Protein AF-A0A4P7GTR8-F1 (afdb_monomer_lite)

Foldseek 3Di:
DDDDDDDDDDDDDDDDDDDDDDDDDDDDDDDDDDDDDDDDDDDDDDPDPDPDPDDDDDDDDDDDDDDDDDDDDDDDDDDDDDDDDDPPPPPPPPPDDDDPVNVVVVVVVVVVVCVPPVVVVVVVVVVVVVVVVVVVVVLQLVQQVVVCVVPVFGADDDPQHGDPGPDDDDDPFWDWGWDADVVRQKIKIWTDGDQWIWIWMQGSVRDIDIDISDDYD

Sequence (217 aa):
MVRCGRRGGWVLRIGLPIVGPCRGFGGRVPDRGAGRAGGRDLGGGGASMLRSWWRGAGGLRRLRRWGAPLTGGGRRRGAGRSAGGGVERSPLRRQGGFTLIELGVVLAVIAILVGVSVPMYAMIVNEARTAEARQTWNMVRTELWTYFVRYGDFPGVRNGWWTGIDPAPKSNYWTYTAVTAQGGNSATLVAAHEAEKLCWTLDDRGRVTEKKNQACP

Radius of gyration: 38.19 Å; chains: 1; bounding box: 138×58×62 Å

Structure (mmCIF, N/CA/C/O backbone):
data_AF-A0A4P7GTR8-F1
#
_entry.id   AF-A0A4P7GTR8-F1
#
loop_
_atom_site.group_PDB
_atom_site.id
_atom_site.type_symbol
_atom_site.label_atom_id
_atom_site.label_alt_id
_atom_site.label_comp_id
_atom_site.label_asym_id
_atom_site.label_entity_id
_atom_site.label_seq_id
_atom_site.pdbx_PDB_ins_code
_atom_site.Cartn_x
_atom_site.Cartn_y
_atom_site.Cartn_z
_atom_site.occupancy
_atom_site.B_iso_or_equiv
_atom_site.auth_seq_id
_atom_site.auth_comp_id
_atom_site.auth_asym_id
_atom_site.auth_atom_id
_atom_site.pdbx_PDB_model_num
ATOM 1 N N . MET A 1 1 ? 55.929 -0.711 -8.594 1.00 35.09 1 MET A N 1
ATOM 2 C CA . MET A 1 1 ? 56.511 -1.726 -7.682 1.00 35.09 1 MET A CA 1
ATOM 3 C C . MET A 1 1 ? 56.092 -1.350 -6.266 1.00 35.09 1 MET A C 1
ATOM 5 O O . MET A 1 1 ? 56.074 -0.164 -6.011 1.00 35.09 1 MET A O 1
ATOM 9 N N . VAL A 1 2 ? 55.728 -2.177 -5.291 1.00 30.89 2 VAL A N 1
ATOM 10 C CA . VAL A 1 2 ? 55.583 -3.623 -5.085 1.00 30.89 2 VAL A CA 1
ATOM 11 C C . VAL A 1 2 ? 54.886 -3.715 -3.705 1.00 30.89 2 VAL A C 1
ATOM 13 O O . VAL A 1 2 ? 55.334 -3.079 -2.765 1.00 30.89 2 VAL A O 1
ATOM 16 N N . ARG A 1 3 ? 53.802 -4.497 -3.632 1.00 35.47 3 ARG A N 1
ATOM 17 C CA . ARG A 1 3 ? 53.346 -5.383 -2.531 1.00 35.47 3 ARG A CA 1
ATOM 18 C C . ARG A 1 3 ? 53.091 -4.906 -1.072 1.00 35.47 3 ARG A C 1
ATOM 20 O O . ARG A 1 3 ? 53.960 -4.388 -0.394 1.00 35.47 3 ARG A O 1
ATOM 27 N N . CYS A 1 4 ? 51.958 -5.446 -0.585 1.00 39.44 4 CYS A N 1
ATOM 28 C CA . CYS A 1 4 ? 51.669 -6.143 0.692 1.00 39.44 4 CYS A CA 1
ATOM 29 C C . CYS A 1 4 ? 51.558 -5.398 2.040 1.00 39.44 4 CYS A C 1
ATOM 31 O O . CYS A 1 4 ? 52.503 -4.778 2.501 1.00 39.44 4 CYS A O 1
ATOM 33 N N . GLY A 1 5 ? 50.467 -5.688 2.775 1.00 41.88 5 GLY A N 1
ATOM 34 C CA . GLY A 1 5 ? 50.378 -5.470 4.225 1.00 41.88 5 GLY A CA 1
ATOM 35 C C . GLY A 1 5 ? 49.075 -5.965 4.873 1.00 41.88 5 GLY A C 1
ATOM 36 O O . GLY A 1 5 ? 48.038 -5.325 4.765 1.00 41.88 5 GLY A O 1
ATOM 37 N N . ARG A 1 6 ? 49.138 -7.110 5.569 1.00 58.06 6 ARG A N 1
ATOM 38 C CA . ARG A 1 6 ? 48.156 -7.588 6.566 1.00 58.06 6 ARG A CA 1
ATOM 39 C C . ARG A 1 6 ? 48.150 -6.634 7.778 1.00 58.06 6 ARG A C 1
ATOM 41 O O . ARG A 1 6 ? 49.232 -6.332 8.264 1.00 58.06 6 ARG A O 1
ATOM 48 N N . ARG A 1 7 ? 46.963 -6.385 8.354 1.00 45.44 7 ARG A N 1
ATOM 49 C CA . ARG A 1 7 ? 46.650 -5.802 9.691 1.00 45.44 7 ARG A CA 1
ATOM 50 C C . ARG A 1 7 ? 46.235 -4.318 9.712 1.00 45.44 7 ARG A C 1
ATOM 52 O O . ARG A 1 7 ? 47.051 -3.443 9.499 1.00 45.44 7 ARG A O 1
ATOM 59 N N . GLY A 1 8 ? 44.969 -4.110 10.096 1.00 43.19 8 GLY A N 1
ATOM 60 C CA . GLY A 1 8 ? 44.518 -3.179 11.143 1.00 43.19 8 GLY A CA 1
ATOM 61 C C . GLY A 1 8 ? 44.717 -1.669 10.963 1.00 43.19 8 GLY A C 1
ATOM 62 O O . GLY A 1 8 ? 45.833 -1.180 11.057 1.00 43.19 8 GLY A O 1
ATOM 63 N N . GLY A 1 9 ? 43.600 -0.932 10.902 1.00 33.50 9 GLY A N 1
ATOM 64 C CA . GLY A 1 9 ? 43.533 0.481 11.299 1.00 33.50 9 GLY A CA 1
ATOM 65 C C . GLY A 1 9 ? 42.782 1.382 10.316 1.00 33.50 9 GLY A C 1
ATOM 66 O O . GLY A 1 9 ? 43.119 1.430 9.139 1.00 33.50 9 GLY A O 1
ATOM 67 N N . TRP A 1 10 ? 41.778 2.110 10.813 1.00 39.38 10 TRP A N 1
ATOM 68 C CA . TRP A 1 10 ? 41.055 3.153 10.077 1.00 39.38 10 TRP A CA 1
ATOM 69 C C . TRP A 1 10 ? 41.700 4.523 10.314 1.00 39.38 10 TRP A C 1
ATOM 71 O O . TRP A 1 10 ? 41.919 4.890 11.466 1.00 39.38 10 TRP A O 1
ATOM 81 N N . VAL A 1 11 ? 41.921 5.305 9.250 1.00 35.16 11 VAL A N 1
ATOM 82 C CA . VAL A 1 11 ? 42.193 6.753 9.318 1.00 35.16 11 VAL A CA 1
ATOM 83 C C . VAL A 1 11 ? 41.437 7.475 8.196 1.00 35.16 11 VAL A C 1
ATOM 85 O O . VAL A 1 11 ? 41.307 6.980 7.080 1.00 35.16 11 VAL A O 1
ATOM 88 N N . LEU A 1 12 ? 40.900 8.638 8.560 1.00 35.84 12 LEU A N 1
ATOM 89 C CA . LEU A 1 12 ? 40.037 9.542 7.805 1.00 35.84 12 LEU A CA 1
ATOM 90 C C . LEU A 1 12 ? 40.832 10.440 6.826 1.00 35.84 12 LEU A C 1
ATOM 92 O O . LEU A 1 12 ? 41.971 10.797 7.117 1.00 35.84 12 LEU A O 1
ATOM 96 N N . ARG A 1 13 ? 40.116 10.959 5.809 1.00 36.28 13 ARG A N 1
ATOM 97 C CA . ARG A 1 13 ? 40.301 12.247 5.087 1.00 36.28 13 ARG A CA 1
ATOM 98 C C . ARG A 1 13 ? 40.902 12.164 3.657 1.00 36.28 13 ARG A C 1
ATOM 100 O O . ARG A 1 13 ? 42.040 11.770 3.465 1.00 36.28 13 ARG A O 1
ATOM 107 N N . ILE A 1 14 ? 40.129 12.737 2.715 1.00 41.81 14 ILE A N 1
ATOM 108 C CA . ILE A 1 14 ? 40.455 13.223 1.348 1.00 41.81 14 ILE A CA 1
ATOM 109 C C . ILE A 1 14 ? 40.373 12.210 0.171 1.00 41.81 14 ILE A C 1
ATOM 111 O O . ILE A 1 14 ? 41.277 11.424 -0.058 1.00 41.81 14 ILE A O 1
ATOM 115 N N . GLY A 1 15 ? 39.304 12.335 -0.635 1.00 36.91 15 GLY A N 1
ATOM 116 C CA . GLY A 1 15 ? 39.378 12.550 -2.097 1.00 36.91 15 GLY A CA 1
ATOM 117 C C . GLY A 1 15 ? 39.768 11.423 -3.076 1.00 36.91 15 GLY A C 1
ATOM 118 O O . GLY A 1 15 ? 40.915 11.353 -3.487 1.00 36.91 15 GLY A O 1
ATOM 119 N N . LEU A 1 16 ? 38.735 10.750 -3.615 1.00 40.97 16 LEU A N 1
ATOM 120 C CA . LEU A 1 16 ? 38.595 10.183 -4.981 1.00 40.97 16 LEU A CA 1
ATOM 121 C C . LEU A 1 16 ? 39.405 8.927 -5.437 1.00 40.97 16 LEU A C 1
ATOM 123 O O . LEU A 1 16 ? 40.406 8.562 -4.833 1.00 40.97 16 LEU A O 1
ATOM 127 N N . PRO A 1 17 ? 38.888 8.192 -6.460 1.00 48.88 17 PRO A N 1
ATOM 128 C CA . PRO A 1 17 ? 38.831 6.728 -6.497 1.00 48.88 17 PRO A CA 1
ATOM 129 C C . PRO A 1 17 ? 39.787 6.083 -7.510 1.00 48.88 17 PRO A C 1
ATOM 131 O O . PRO A 1 17 ? 40.175 6.695 -8.502 1.00 48.88 17 PRO A O 1
ATOM 134 N N . ILE A 1 18 ? 40.049 4.784 -7.334 1.00 37.88 18 ILE A N 1
ATOM 135 C CA . ILE A 1 18 ? 40.605 3.925 -8.385 1.00 37.88 18 ILE A CA 1
ATOM 136 C C . ILE A 1 18 ? 39.793 2.635 -8.540 1.00 37.88 18 ILE A C 1
ATOM 138 O O . ILE A 1 18 ? 39.764 1.755 -7.686 1.00 37.88 18 ILE A O 1
ATOM 142 N N . VAL A 1 19 ? 39.101 2.610 -9.676 1.00 38.94 19 VAL A N 1
ATOM 143 C CA . VAL A 1 19 ? 38.778 1.497 -10.579 1.00 38.94 19 VAL A CA 1
ATOM 144 C C . VAL A 1 19 ? 39.577 0.202 -10.353 1.00 38.94 19 VAL A C 1
ATOM 146 O O . VAL A 1 19 ? 40.805 0.228 -10.315 1.00 38.94 19 VAL A O 1
ATOM 149 N N . GLY A 1 20 ? 38.888 -0.948 -10.381 1.00 44.12 20 GLY A N 1
ATOM 150 C CA . GLY A 1 20 ? 39.512 -2.232 -10.732 1.00 44.12 20 GLY A CA 1
ATOM 151 C C . GLY A 1 20 ? 38.722 -3.488 -10.329 1.00 44.12 20 GLY A C 1
ATOM 152 O O . GLY A 1 20 ? 38.440 -3.637 -9.147 1.00 44.12 20 GLY A O 1
ATOM 153 N N . PRO A 1 21 ? 38.361 -4.399 -11.259 1.00 48.66 21 PRO A N 1
ATOM 154 C CA . PRO A 1 21 ? 37.320 -5.412 -11.069 1.00 48.66 21 PRO A CA 1
ATOM 155 C C . PRO A 1 21 ? 37.852 -6.769 -10.584 1.00 48.66 21 PRO A C 1
ATOM 157 O O . PRO A 1 21 ? 38.960 -7.171 -10.926 1.00 48.66 21 PRO A O 1
ATOM 160 N N . CYS A 1 22 ? 36.988 -7.550 -9.933 1.00 33.84 22 CYS A N 1
ATOM 161 C CA . CYS A 1 22 ? 37.152 -9.001 -9.831 1.00 33.84 22 CYS A CA 1
ATOM 162 C C . CYS A 1 22 ? 35.957 -9.686 -10.502 1.00 33.84 22 CYS A C 1
ATOM 164 O O . CYS A 1 22 ? 34.896 -9.861 -9.906 1.00 33.84 22 CYS A O 1
ATOM 166 N N . ARG A 1 23 ? 36.141 -10.055 -11.776 1.00 44.88 23 ARG A N 1
ATOM 167 C CA . ARG A 1 23 ? 35.309 -11.047 -12.467 1.00 44.88 23 ARG A CA 1
ATOM 168 C C . ARG A 1 23 ? 35.528 -12.415 -11.818 1.00 44.88 23 ARG A C 1
ATOM 170 O O . ARG A 1 23 ? 36.664 -12.855 -11.686 1.00 44.88 23 ARG A O 1
ATOM 177 N N . GLY A 1 24 ? 34.432 -13.103 -11.516 1.00 41.22 24 GLY A N 1
ATOM 178 C CA . GLY A 1 24 ? 34.401 -14.516 -11.145 1.00 41.22 24 GLY A CA 1
ATOM 179 C C . GLY A 1 24 ? 33.064 -15.114 -11.568 1.00 41.22 24 GLY A C 1
ATOM 180 O O . GLY A 1 24 ? 32.136 -15.188 -10.774 1.00 41.22 24 GLY A O 1
ATOM 181 N N . PHE A 1 25 ? 32.958 -15.447 -12.854 1.00 44.41 25 PHE A N 1
ATOM 182 C CA . PHE A 1 25 ? 31.801 -16.071 -13.499 1.00 44.41 25 PHE A CA 1
ATOM 183 C C . PHE A 1 25 ? 31.986 -17.595 -13.445 1.00 44.41 25 PHE A C 1
ATOM 185 O O . PHE A 1 25 ? 33.005 -18.091 -13.924 1.00 44.41 25 PHE A O 1
ATOM 192 N N . GLY A 1 26 ? 31.025 -18.345 -12.898 1.00 43.75 26 GLY A N 1
ATOM 193 C CA . GLY A 1 26 ? 31.032 -19.808 -12.998 1.00 43.75 26 GLY A CA 1
ATOM 194 C C . GLY A 1 26 ? 30.049 -20.507 -12.061 1.00 43.75 26 GLY A C 1
ATOM 195 O O . GLY A 1 26 ? 30.334 -20.655 -10.878 1.00 43.75 26 GLY A O 1
ATOM 196 N N . GLY A 1 27 ? 28.914 -20.983 -12.592 1.00 36.81 27 GLY A N 1
ATOM 197 C CA . GLY A 1 27 ? 27.953 -21.772 -11.809 1.00 36.81 27 GLY A CA 1
ATOM 198 C C . GLY A 1 27 ? 26.690 -22.245 -12.546 1.00 36.81 27 GLY A C 1
ATOM 199 O O . GLY A 1 27 ? 25.623 -21.695 -12.329 1.00 36.81 27 GLY A O 1
ATOM 200 N N . ARG A 1 28 ? 26.854 -23.257 -13.411 1.00 42.09 28 ARG A N 1
ATOM 201 C CA . ARG A 1 28 ? 25.979 -24.420 -13.724 1.00 42.09 28 ARG A CA 1
ATOM 202 C C . ARG A 1 28 ? 24.438 -24.301 -13.553 1.00 42.09 28 ARG A C 1
ATOM 204 O O . ARG A 1 28 ? 23.927 -24.258 -12.439 1.00 42.09 28 ARG A O 1
ATOM 211 N N . VAL A 1 29 ? 23.709 -24.416 -14.669 1.00 57.34 29 VAL A N 1
ATOM 212 C CA . VAL A 1 29 ? 22.240 -24.595 -14.761 1.00 57.34 29 VAL A CA 1
ATOM 213 C C . VAL A 1 29 ? 21.895 -26.097 -14.793 1.00 57.34 29 VAL A C 1
ATOM 215 O O . VAL A 1 29 ? 22.603 -26.833 -15.479 1.00 57.34 29 VAL A O 1
ATOM 218 N N . PRO A 1 30 ? 20.838 -26.578 -14.107 1.00 59.25 30 PRO A N 1
ATOM 219 C CA . PRO A 1 30 ? 20.237 -27.882 -14.385 1.00 59.25 30 PRO A CA 1
ATOM 220 C C . PRO A 1 30 ? 18.963 -27.773 -15.244 1.00 59.25 30 PRO A C 1
ATOM 222 O O . PRO A 1 30 ? 18.073 -26.965 -14.967 1.00 59.25 30 PRO A O 1
ATOM 225 N N . ASP A 1 31 ? 18.883 -28.637 -16.258 1.00 48.78 31 ASP A N 1
ATOM 226 C CA . ASP A 1 31 ? 17.750 -28.816 -17.168 1.00 48.78 31 ASP A CA 1
ATOM 227 C C . ASP A 1 31 ? 16.502 -29.348 -16.444 1.00 48.78 31 ASP A C 1
ATOM 229 O O . ASP A 1 31 ? 16.557 -30.328 -15.695 1.00 48.78 31 ASP A O 1
ATOM 233 N N . ARG A 1 32 ? 15.347 -28.715 -16.688 1.00 51.19 32 ARG A N 1
ATOM 234 C CA . ARG A 1 32 ? 14.031 -29.225 -16.282 1.00 51.19 32 ARG A CA 1
ATOM 235 C C . ARG A 1 32 ? 13.357 -29.931 -17.449 1.00 51.19 32 ARG A C 1
ATOM 237 O O . ARG A 1 32 ? 13.236 -29.382 -18.540 1.00 51.19 32 ARG A O 1
ATOM 244 N N . GLY A 1 33 ? 12.893 -31.142 -17.154 1.00 44.88 33 GLY A N 1
ATOM 245 C CA . GLY A 1 33 ? 12.197 -32.036 -18.063 1.00 44.88 33 GLY A CA 1
ATOM 246 C C . GLY A 1 33 ? 10.918 -31.459 -18.668 1.00 44.88 33 GLY A C 1
ATOM 247 O O . GLY A 1 33 ? 10.160 -30.718 -18.041 1.00 44.88 33 GLY A O 1
ATOM 248 N N . ALA A 1 34 ? 10.703 -31.870 -19.914 1.00 48.00 34 ALA A N 1
ATOM 249 C CA . ALA A 1 34 ? 9.533 -31.612 -20.727 1.00 48.00 34 ALA A CA 1
ATOM 250 C C . ALA A 1 34 ? 8.281 -32.295 -20.147 1.00 48.00 34 ALA A C 1
ATOM 252 O O . ALA A 1 34 ? 8.215 -33.519 -20.031 1.00 48.00 34 ALA A O 1
ATOM 253 N N . GLY A 1 35 ? 7.272 -31.487 -19.818 1.00 43.72 35 GLY A N 1
ATOM 254 C CA . GLY A 1 35 ? 5.928 -31.920 -19.448 1.00 43.72 35 GLY A CA 1
ATOM 255 C C . GLY A 1 35 ? 4.924 -31.546 -20.538 1.00 43.72 35 GLY A C 1
ATOM 256 O O . GLY A 1 35 ? 4.730 -30.373 -20.832 1.00 43.72 35 GLY A O 1
ATOM 257 N N . ARG A 1 36 ? 4.332 -32.586 -21.129 1.00 42.78 36 ARG A N 1
ATOM 258 C CA . ARG A 1 36 ? 3.271 -32.658 -22.149 1.00 42.78 36 ARG A CA 1
ATOM 259 C C . ARG A 1 36 ? 2.276 -31.489 -22.217 1.00 42.78 36 ARG A C 1
ATOM 261 O O . ARG A 1 36 ? 1.584 -31.190 -21.249 1.00 42.78 36 ARG A O 1
ATOM 268 N N . ALA A 1 37 ? 2.082 -30.994 -23.440 1.00 42.31 37 ALA A N 1
ATOM 269 C CA . ALA A 1 37 ? 0.885 -30.282 -23.868 1.00 42.31 37 ALA A CA 1
ATOM 270 C C . ALA A 1 37 ? -0.156 -31.265 -24.442 1.00 42.31 37 ALA A C 1
ATOM 272 O O . ALA A 1 37 ? 0.157 -32.113 -25.275 1.00 42.31 37 ALA A O 1
ATOM 273 N N . GLY A 1 38 ? -1.398 -31.109 -23.998 1.00 44.69 38 GLY A N 1
ATOM 274 C CA . GLY A 1 38 ? -2.632 -31.641 -24.580 1.00 44.69 38 GLY A CA 1
ATOM 275 C C . GLY A 1 38 ? -3.771 -30.979 -23.797 1.00 44.69 38 GLY A C 1
ATOM 276 O O . GLY A 1 38 ? -3.792 -31.098 -22.581 1.00 44.69 38 GLY A O 1
ATOM 277 N N . GLY A 1 39 ? -4.671 -30.164 -24.341 1.00 43.88 39 GLY A N 1
ATOM 278 C CA . GLY A 1 39 ? -5.165 -30.052 -25.709 1.00 43.88 39 GLY A CA 1
ATOM 279 C C . GLY A 1 39 ? -6.566 -30.650 -25.762 1.00 43.88 39 GLY A C 1
ATOM 280 O O . GLY 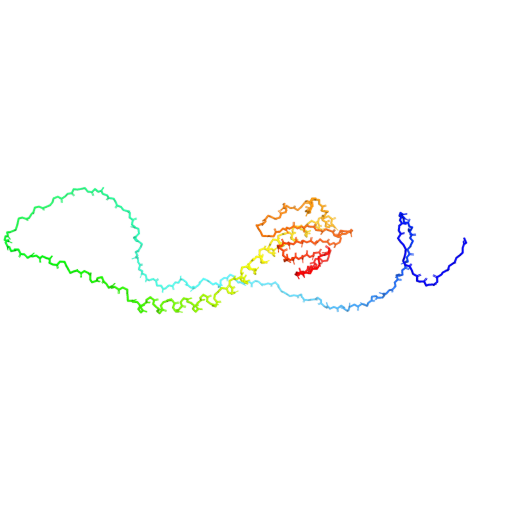A 1 39 ? -6.680 -31.751 -26.279 1.00 43.88 39 GLY A O 1
ATOM 281 N N . ARG A 1 40 ? -7.554 -29.963 -25.157 1.00 45.91 40 ARG A N 1
ATOM 282 C CA . ARG A 1 40 ? -9.017 -30.216 -25.079 1.00 45.91 40 ARG A CA 1
ATOM 283 C C . ARG A 1 40 ? -9.645 -28.989 -24.382 1.00 45.91 40 ARG A C 1
ATOM 285 O O . ARG A 1 40 ? -9.031 -28.503 -23.442 1.00 45.91 40 ARG A O 1
ATOM 292 N N . ASP A 1 41 ? -10.775 -28.378 -24.717 1.00 43.75 41 ASP A N 1
ATOM 293 C CA . ASP A 1 41 ? -11.837 -28.624 -25.685 1.00 43.75 41 ASP A CA 1
ATOM 294 C C . ASP A 1 41 ? -12.545 -27.282 -25.961 1.00 43.75 41 ASP A C 1
ATOM 296 O O . ASP A 1 41 ? -12.640 -26.412 -25.093 1.00 43.75 41 ASP A O 1
ATOM 300 N N . LEU A 1 42 ? -13.054 -27.139 -27.183 1.00 51.47 42 LEU A N 1
ATOM 301 C CA . LEU A 1 42 ? -14.059 -26.154 -27.569 1.00 51.47 42 LEU A CA 1
ATOM 302 C C . LEU A 1 42 ? -15.449 -26.726 -27.254 1.00 51.47 42 LEU A C 1
ATOM 304 O O . LEU A 1 42 ? -15.764 -27.841 -27.658 1.00 51.47 42 LEU A O 1
ATOM 308 N N . GLY A 1 43 ? -16.291 -25.936 -26.592 1.00 37.69 43 GLY A N 1
ATOM 309 C CA . GLY A 1 43 ? -17.717 -26.200 -26.367 1.00 37.69 43 GLY A CA 1
ATOM 310 C C . GLY A 1 43 ? -18.198 -25.303 -25.225 1.00 37.69 43 GLY A C 1
ATOM 311 O O . GLY A 1 43 ? -17.628 -25.333 -24.146 1.00 37.69 43 GLY A O 1
ATOM 312 N N . GLY A 1 44 ? -19.134 -24.372 -25.390 1.00 38.94 44 GLY A N 1
ATOM 313 C CA . GLY A 1 44 ? -20.403 -24.520 -26.087 1.00 38.94 44 GLY A CA 1
ATOM 314 C C . GLY A 1 44 ? -21.480 -24.818 -25.040 1.00 38.94 44 GLY A C 1
ATOM 315 O O . GLY A 1 44 ? -21.539 -25.929 -24.530 1.00 38.94 44 GLY A O 1
ATOM 316 N N . GLY A 1 45 ? -22.326 -23.830 -24.733 1.00 39.31 45 GLY A N 1
ATOM 317 C CA . GLY A 1 45 ? -23.519 -23.997 -23.891 1.00 39.31 45 GLY A CA 1
ATOM 318 C C . GLY A 1 45 ? -23.416 -23.332 -22.517 1.00 39.31 45 GLY A C 1
ATOM 319 O O . GLY A 1 45 ? -22.502 -23.604 -21.750 1.00 39.31 45 GLY A O 1
ATOM 320 N N . GLY A 1 46 ? -24.369 -22.449 -22.201 1.00 39.56 46 GLY A N 1
ATOM 321 C CA . GLY A 1 46 ? -24.438 -21.814 -20.881 1.00 39.56 46 GLY A CA 1
ATOM 322 C C . GLY A 1 46 ? -25.124 -20.451 -20.813 1.00 39.56 46 GLY A C 1
ATOM 323 O O . GLY A 1 46 ? -25.095 -19.809 -19.768 1.00 39.56 46 GLY A O 1
ATOM 324 N N . ALA A 1 47 ? -25.779 -19.992 -21.883 1.00 48.84 47 ALA A N 1
ATOM 325 C CA . ALA A 1 47 ? -26.942 -19.136 -21.684 1.00 48.84 47 ALA A CA 1
ATOM 326 C C . ALA A 1 47 ? -27.983 -19.935 -20.875 1.00 48.84 47 ALA A C 1
ATOM 328 O O . ALA A 1 47 ? -28.163 -21.117 -21.134 1.00 48.84 47 ALA A O 1
ATOM 329 N N . SER A 1 48 ? -28.666 -19.267 -19.941 1.00 56.88 48 SER A N 1
ATOM 330 C CA . SER A 1 48 ? -29.799 -19.758 -19.133 1.00 56.88 48 SER A CA 1
ATOM 331 C C . SER A 1 48 ? -29.497 -20.521 -17.831 1.00 56.88 48 SER A C 1
ATOM 333 O O . SER A 1 48 ? -29.807 -21.695 -17.697 1.00 56.88 48 SER A O 1
ATOM 335 N N . MET A 1 49 ? -29.025 -19.808 -16.809 1.00 48.69 49 MET A N 1
ATOM 336 C CA . MET A 1 49 ? -29.377 -20.035 -15.393 1.00 48.69 49 MET A CA 1
ATOM 337 C C . MET A 1 49 ? -28.788 -18.851 -14.621 1.00 48.69 49 MET A C 1
ATOM 339 O O . MET A 1 49 ? -27.580 -18.739 -14.497 1.00 48.69 49 MET A O 1
ATOM 343 N N . LEU A 1 50 ? -29.539 -17.782 -14.348 1.00 49.09 50 LEU A N 1
ATOM 344 C CA . LEU A 1 50 ? -30.057 -17.490 -13.002 1.00 49.09 50 LEU A CA 1
ATOM 345 C C . LEU A 1 50 ? -31.160 -16.403 -13.075 1.00 49.09 50 LEU A C 1
ATOM 347 O O . LEU A 1 50 ? -31.189 -15.439 -12.315 1.00 49.09 50 LEU A O 1
ATOM 351 N N . ARG A 1 51 ? -32.097 -16.545 -14.022 1.00 46.66 51 ARG A N 1
ATOM 352 C CA . ARG A 1 51 ? -33.370 -15.798 -14.048 1.00 46.66 51 ARG A CA 1
ATOM 353 C C . ARG A 1 51 ? -34.492 -16.672 -13.483 1.00 46.66 51 ARG A C 1
ATOM 355 O O . ARG A 1 51 ? -35.283 -17.210 -14.248 1.00 46.66 51 ARG A O 1
ATOM 362 N N . SER A 1 52 ? -34.573 -16.832 -12.163 1.00 55.00 52 SER A N 1
ATOM 363 C CA . SER A 1 52 ? -35.746 -17.488 -11.549 1.00 55.00 52 SER A CA 1
ATOM 364 C C . SER A 1 52 ? -36.053 -17.107 -10.097 1.00 55.00 52 SER A C 1
ATOM 366 O O . SER A 1 52 ? -36.914 -17.730 -9.492 1.00 55.00 52 SER A O 1
ATOM 368 N N . TRP A 1 53 ? -35.463 -16.040 -9.549 1.00 41.97 53 TRP A N 1
ATOM 369 C CA . TRP A 1 53 ? -35.815 -15.561 -8.199 1.00 41.97 53 TRP A CA 1
ATOM 370 C C . TRP A 1 53 ? -36.841 -14.419 -8.156 1.00 41.97 53 TRP A C 1
ATOM 372 O O . TRP A 1 53 ? -37.065 -13.834 -7.105 1.00 41.97 53 TRP A O 1
ATOM 382 N N . TRP A 1 54 ? -37.501 -14.106 -9.276 1.00 46.28 54 TRP A N 1
ATOM 383 C CA . TRP A 1 54 ? -38.536 -13.064 -9.324 1.00 46.28 54 TRP A CA 1
ATOM 384 C C . TRP A 1 54 ? -39.703 -13.453 -10.233 1.00 46.28 54 TRP A C 1
ATOM 386 O O . TRP A 1 54 ? -39.917 -12.877 -11.296 1.00 46.28 54 TRP A O 1
ATOM 396 N N . ARG A 1 55 ? -40.482 -14.445 -9.805 1.00 47.16 55 ARG A N 1
ATOM 397 C CA . ARG A 1 55 ? -41.883 -14.620 -10.211 1.00 47.16 55 ARG A CA 1
ATOM 398 C C . ARG A 1 55 ? -42.624 -15.301 -9.066 1.00 47.16 55 ARG A C 1
ATOM 400 O O . ARG A 1 55 ? -42.431 -16.489 -8.855 1.00 47.16 55 ARG A O 1
ATOM 407 N N . GLY A 1 56 ? -43.482 -14.553 -8.369 1.00 39.81 56 GLY A N 1
ATOM 408 C CA . GLY A 1 56 ? -44.525 -15.173 -7.546 1.00 39.81 56 GLY A CA 1
ATOM 409 C C . GLY A 1 56 ? -44.858 -14.521 -6.206 1.00 39.81 56 GLY A C 1
ATOM 410 O O . GLY A 1 56 ? -44.841 -15.214 -5.204 1.00 39.81 56 GLY A O 1
ATOM 411 N N . ALA A 1 57 ? -45.192 -13.229 -6.187 1.00 48.94 57 ALA A N 1
ATOM 412 C CA . ALA A 1 57 ? -46.198 -12.626 -5.294 1.00 48.94 57 ALA A CA 1
ATOM 413 C C . ALA A 1 57 ? -46.327 -11.156 -5.738 1.00 48.94 57 ALA A C 1
ATOM 415 O O . ALA A 1 57 ? -45.373 -10.394 -5.686 1.00 48.94 57 ALA A O 1
ATOM 416 N N . GLY A 1 58 ? -47.411 -10.700 -6.355 1.00 41.44 58 GLY A N 1
ATOM 417 C CA . GLY A 1 58 ? -48.756 -10.850 -5.828 1.00 41.44 58 GLY A CA 1
ATOM 418 C C . GLY A 1 58 ? -49.010 -9.752 -4.797 1.00 41.44 58 GLY A C 1
ATOM 419 O O . GLY A 1 58 ? -49.034 -10.032 -3.614 1.00 41.44 58 GLY A O 1
ATOM 420 N N . GLY A 1 59 ? -49.166 -8.514 -5.280 1.00 47.47 59 GLY A N 1
ATOM 421 C CA . GLY A 1 59 ? -49.948 -7.458 -4.637 1.00 47.47 59 GLY A CA 1
ATOM 422 C C . GLY A 1 59 ? -49.493 -6.944 -3.269 1.00 47.47 59 GLY A C 1
ATOM 423 O O . GLY A 1 59 ? -49.799 -7.535 -2.249 1.00 47.47 59 GLY A O 1
ATOM 424 N N . LEU A 1 60 ? -48.981 -5.711 -3.241 1.00 49.50 60 LEU A N 1
ATOM 425 C CA . LEU A 1 60 ? -49.662 -4.615 -2.541 1.00 49.50 60 LEU A CA 1
ATOM 426 C C . LEU A 1 60 ? -49.050 -3.273 -2.945 1.00 49.50 60 LEU A C 1
ATOM 428 O O . LEU A 1 60 ? -47.945 -2.879 -2.591 1.00 49.50 60 LEU A O 1
ATOM 432 N N . ARG A 1 61 ? -49.847 -2.572 -3.744 1.00 52.94 61 ARG A N 1
ATOM 433 C CA . ARG A 1 61 ? -49.719 -1.164 -4.093 1.00 52.94 61 ARG A CA 1
ATOM 434 C C . ARG A 1 61 ? -49.812 -0.326 -2.813 1.00 52.94 61 ARG A C 1
ATOM 436 O O . ARG A 1 61 ? -50.852 -0.390 -2.165 1.00 52.94 61 ARG A O 1
ATOM 443 N N . ARG A 1 62 ? -48.836 0.546 -2.538 1.00 50.84 62 ARG A N 1
ATOM 444 C CA . ARG A 1 62 ? -49.065 1.996 -2.337 1.00 50.84 62 ARG A CA 1
ATOM 445 C C . ARG A 1 62 ? -47.766 2.737 -2.012 1.00 50.84 62 ARG A C 1
ATOM 447 O O . ARG A 1 62 ? -47.348 2.828 -0.867 1.00 50.84 62 ARG A O 1
ATOM 454 N N . LEU A 1 63 ? -47.208 3.375 -3.033 1.00 52.78 63 LEU A N 1
ATOM 455 C CA . LEU A 1 63 ? -46.423 4.591 -2.861 1.00 52.78 63 LEU A CA 1
ATOM 456 C C . LEU A 1 63 ? -47.414 5.760 -2.734 1.00 52.78 63 LEU A C 1
ATOM 458 O O . LEU A 1 63 ? -48.187 6.029 -3.652 1.00 52.78 63 LEU A O 1
ATOM 462 N N . ARG A 1 64 ? -47.415 6.443 -1.591 1.00 49.41 64 ARG A N 1
ATOM 463 C CA . ARG A 1 64 ? -47.905 7.824 -1.433 1.00 49.41 64 ARG A CA 1
ATOM 464 C C . ARG A 1 64 ? -46.707 8.577 -0.847 1.00 49.41 64 ARG A C 1
ATOM 466 O O . ARG A 1 64 ? -46.407 8.395 0.322 1.00 49.41 64 ARG A O 1
ATOM 473 N N . ARG A 1 65 ? -45.834 9.210 -1.637 1.00 45.28 65 ARG A N 1
ATOM 474 C CA . ARG A 1 65 ? -46.010 10.491 -2.353 1.00 45.28 65 ARG A CA 1
ATOM 475 C C . ARG A 1 65 ? -46.855 11.480 -1.549 1.00 45.28 65 ARG A C 1
ATOM 477 O O . ARG A 1 65 ? -48.056 11.608 -1.765 1.00 45.28 65 ARG A O 1
ATOM 484 N N . TRP A 1 66 ? -46.195 12.139 -0.603 1.00 45.69 66 TRP A N 1
ATOM 485 C CA . TRP A 1 66 ? -46.657 13.378 0.009 1.00 45.69 66 TRP A CA 1
ATOM 486 C C . TRP A 1 66 ? -46.407 14.523 -0.974 1.00 45.69 66 TRP A C 1
ATOM 488 O O . TRP A 1 66 ? -45.283 14.704 -1.434 1.00 45.69 66 TRP A O 1
ATOM 498 N N . GLY A 1 67 ? -47.464 15.252 -1.327 1.00 50.72 67 GLY A N 1
ATOM 499 C CA . GLY A 1 67 ? -47.379 16.446 -2.165 1.00 50.72 67 GLY A CA 1
ATOM 500 C C . GLY A 1 67 ? -48.531 16.551 -3.158 1.00 50.72 67 GLY A C 1
ATOM 501 O O . GLY A 1 67 ? -48.432 16.036 -4.272 1.00 50.72 67 GLY A O 1
ATOM 502 N N . ALA A 1 68 ? -49.608 17.225 -2.752 1.00 57.62 68 ALA A N 1
ATOM 503 C CA . ALA A 1 68 ? -50.559 17.888 -3.644 1.00 57.62 68 ALA A CA 1
ATOM 504 C C . ALA A 1 68 ? -51.415 18.914 -2.864 1.00 57.62 68 ALA A C 1
ATOM 506 O O . ALA A 1 68 ? -51.547 18.774 -1.647 1.00 57.62 68 ALA A O 1
ATOM 507 N N . PRO A 1 69 ? -51.946 19.947 -3.546 1.00 57.59 69 PRO A N 1
ATOM 508 C CA . PRO A 1 69 ? -52.051 21.305 -3.025 1.00 57.59 69 PRO A CA 1
ATOM 509 C C . PRO A 1 69 ? -53.487 21.770 -2.728 1.00 57.59 69 PRO A C 1
ATOM 511 O O . PRO A 1 69 ? -54.469 21.060 -2.925 1.00 57.59 69 PRO A O 1
ATOM 514 N N . LEU A 1 70 ? -53.551 23.010 -2.249 1.00 68.12 70 LEU A N 1
ATOM 515 C CA . LEU A 1 70 ? -54.713 23.798 -1.854 1.00 68.12 70 LEU A CA 1
ATOM 516 C C . LEU A 1 7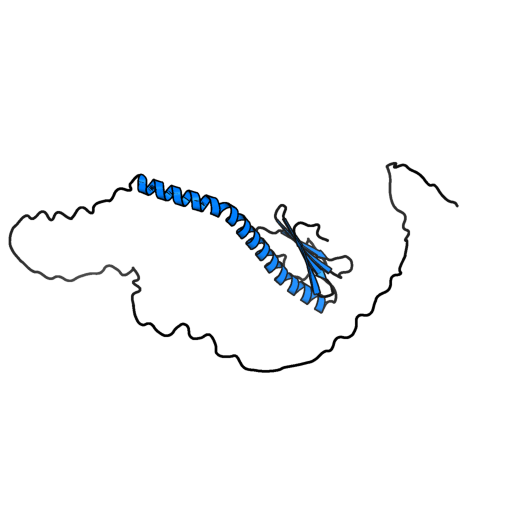0 ? -55.500 24.281 -3.086 1.00 68.12 70 LEU A C 1
ATOM 518 O O . LEU A 1 70 ? -54.935 24.981 -3.913 1.00 68.12 70 LEU A O 1
ATOM 522 N N . THR A 1 71 ? -56.780 23.927 -3.187 1.00 54.94 71 THR A N 1
ATOM 523 C CA . THR A 1 71 ? -57.913 24.607 -3.871 1.00 54.94 71 THR A CA 1
ATOM 524 C C . THR A 1 71 ? -59.132 23.712 -3.575 1.00 54.94 71 THR A C 1
ATOM 526 O O . THR A 1 71 ? -58.994 22.499 -3.533 1.00 54.94 71 THR A O 1
ATOM 529 N N . GLY A 1 72 ? -60.352 24.129 -3.262 1.00 49.44 72 GLY A N 1
ATOM 530 C CA . GLY A 1 72 ? -61.073 25.379 -3.399 1.00 49.44 72 GLY A CA 1
ATOM 531 C C . GLY A 1 72 ? -62.523 24.982 -3.717 1.00 49.44 72 GLY A C 1
ATOM 532 O O . GLY A 1 72 ? -62.774 24.421 -4.775 1.00 49.44 72 GLY A O 1
ATOM 533 N N . GLY A 1 73 ? -63.466 25.265 -2.810 1.00 48.88 73 GLY A N 1
ATOM 534 C CA . GLY A 1 73 ? -64.906 25.315 -3.109 1.00 48.88 73 GLY A CA 1
ATOM 535 C C . GLY A 1 73 ? -65.751 24.064 -2.817 1.00 48.88 73 GLY A C 1
ATOM 536 O O . GLY A 1 73 ? -65.433 22.959 -3.237 1.00 48.88 73 GLY A O 1
ATOM 537 N N . GLY A 1 74 ? -66.909 24.275 -2.171 1.00 45.69 74 GLY A N 1
ATOM 538 C CA . GLY A 1 74 ?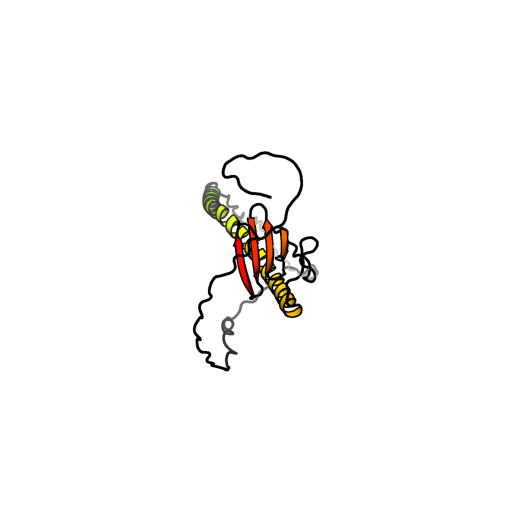 -68.045 23.348 -2.280 1.00 45.69 74 GLY A CA 1
ATOM 539 C C . GLY A 1 74 ? -68.907 23.162 -1.032 1.00 45.69 74 GLY A C 1
ATOM 540 O O . GLY A 1 74 ? -68.793 22.163 -0.339 1.00 45.69 74 GLY A O 1
ATOM 541 N N . ARG A 1 75 ? -69.815 24.115 -0.794 1.00 55.72 75 ARG A N 1
ATOM 542 C CA . ARG A 1 75 ? -70.929 24.103 0.180 1.00 55.72 75 ARG A CA 1
ATOM 543 C C . ARG A 1 75 ? -71.666 22.759 0.251 1.00 55.72 75 ARG A C 1
ATOM 545 O O . ARG A 1 75 ? -72.015 22.257 -0.811 1.00 55.72 75 ARG A O 1
ATOM 552 N N . ARG A 1 76 ? -72.144 22.365 1.445 1.00 48.34 76 ARG A N 1
ATOM 553 C CA . ARG A 1 76 ? -73.547 21.940 1.669 1.00 48.34 76 ARG A CA 1
ATOM 554 C C . ARG A 1 76 ? -74.030 22.310 3.074 1.00 48.34 76 ARG A C 1
ATOM 556 O O . ARG A 1 76 ? -73.346 22.096 4.066 1.00 48.34 76 ARG A O 1
ATOM 563 N N . ARG A 1 77 ? -75.221 22.911 3.090 1.00 53.81 77 ARG A N 1
ATOM 564 C CA . ARG A 1 77 ? -76.038 23.265 4.251 1.00 53.81 77 ARG A CA 1
ATOM 565 C C . ARG A 1 77 ? -76.647 21.999 4.857 1.00 53.81 77 ARG A C 1
ATOM 567 O O . ARG A 1 77 ? -77.073 21.124 4.111 1.00 53.81 77 ARG A O 1
ATOM 574 N N . GLY A 1 78 ? -76.787 21.981 6.176 1.00 45.16 78 GLY A N 1
ATOM 575 C CA . GLY A 1 78 ? -77.610 21.018 6.899 1.00 45.16 78 GLY A CA 1
ATOM 576 C C . GLY A 1 78 ? -77.854 21.523 8.311 1.00 45.16 78 GLY A C 1
ATOM 577 O O . GLY A 1 78 ? -76.996 21.386 9.173 1.00 45.16 78 GLY A O 1
ATOM 578 N N . ALA A 1 79 ? -78.998 22.175 8.507 1.00 59.03 79 ALA A N 1
ATOM 579 C CA . ALA A 1 79 ? -79.499 22.573 9.811 1.00 59.03 79 ALA A CA 1
ATOM 580 C C . ALA A 1 79 ? -79.894 21.329 10.624 1.00 59.03 79 ALA A C 1
ATOM 582 O O . ALA A 1 79 ? -80.575 20.448 10.105 1.00 59.03 79 ALA A O 1
ATOM 583 N N . GLY A 1 80 ? -79.509 21.292 11.898 1.00 46.25 80 GLY A N 1
ATOM 584 C CA . GLY A 1 80 ? -79.898 20.268 12.864 1.00 46.25 80 GLY A CA 1
ATOM 585 C C . GLY A 1 80 ? -79.688 20.806 14.276 1.00 46.25 80 GLY A C 1
ATOM 586 O O . GLY A 1 80 ? -78.646 21.372 14.577 1.00 46.25 80 GLY A O 1
ATOM 587 N N . ARG A 1 81 ? -80.747 20.734 15.074 1.00 53.22 81 ARG A N 1
ATOM 588 C CA . ARG A 1 81 ? -80.984 21.426 16.345 1.00 53.22 81 ARG A CA 1
ATOM 589 C C . ARG A 1 81 ? -80.380 20.680 17.544 1.00 53.22 81 ARG A C 1
ATOM 591 O O . ARG A 1 81 ? -80.012 19.520 17.421 1.00 53.22 81 ARG A O 1
ATOM 598 N N . SER A 1 82 ? -80.475 21.347 18.698 1.00 48.84 82 SER A N 1
ATOM 599 C CA . SER A 1 82 ? -80.334 20.840 20.075 1.00 48.84 82 SER A CA 1
ATOM 600 C C . SER A 1 82 ? -78.899 20.594 20.536 1.00 48.84 82 SER A C 1
ATOM 602 O O . SER A 1 82 ? -78.211 19.709 20.055 1.00 48.84 82 SER A O 1
ATOM 604 N N . ALA A 1 83 ? -78.358 21.481 21.370 1.00 54.31 83 ALA A N 1
ATOM 605 C CA . ALA A 1 83 ? -78.574 21.507 22.823 1.00 54.31 83 ALA A CA 1
ATOM 606 C C . ALA A 1 83 ? -77.890 20.318 23.511 1.00 54.31 83 ALA A C 1
ATOM 608 O O . ALA A 1 83 ? -78.296 19.173 23.347 1.00 54.31 83 ALA A O 1
ATOM 609 N N . GLY A 1 84 ? -76.866 20.630 24.306 1.00 43.47 84 GLY A N 1
ATOM 610 C CA . GLY A 1 84 ? -76.163 19.668 25.147 1.00 43.47 84 GLY A CA 1
ATOM 611 C C . GLY A 1 84 ? -74.665 19.917 25.137 1.00 43.47 84 GLY A C 1
ATOM 612 O O . GLY A 1 84 ? -73.951 19.396 24.288 1.00 43.47 84 GLY A O 1
ATOM 613 N N . GLY A 1 85 ? -74.193 20.731 26.082 1.00 52.59 85 GLY A N 1
ATOM 614 C CA . GLY A 1 85 ? -72.773 20.872 26.377 1.00 52.59 85 GLY A CA 1
ATOM 615 C C . GLY A 1 85 ? -72.192 19.535 26.829 1.00 52.59 85 GLY A C 1
ATOM 616 O O . GLY A 1 85 ? -72.274 19.177 27.997 1.00 52.59 85 GLY A O 1
ATOM 617 N N . GLY A 1 86 ? -71.602 18.800 25.895 1.00 47.66 86 GLY A N 1
ATOM 618 C CA . GLY A 1 86 ? -70.654 17.738 26.179 1.00 47.66 86 GLY A CA 1
ATOM 619 C C . GLY A 1 86 ? -69.268 18.293 25.917 1.00 47.66 86 GLY A C 1
ATOM 620 O O . GLY A 1 86 ? -68.885 18.474 24.767 1.00 47.66 86 GLY A O 1
ATOM 621 N N . VAL A 1 87 ? -68.522 18.598 26.977 1.00 62.66 87 VAL A N 1
ATOM 622 C CA . VAL A 1 87 ? -67.076 18.806 26.884 1.00 62.66 87 VAL A CA 1
ATOM 623 C C . VAL A 1 87 ? -66.495 17.503 26.335 1.00 62.66 87 VAL A C 1
ATOM 625 O O . VAL A 1 87 ? -66.337 16.541 27.088 1.00 62.66 87 VAL A O 1
ATOM 628 N N . GLU A 1 88 ? -66.232 17.439 25.026 1.00 63.94 88 GLU A N 1
ATOM 629 C CA . G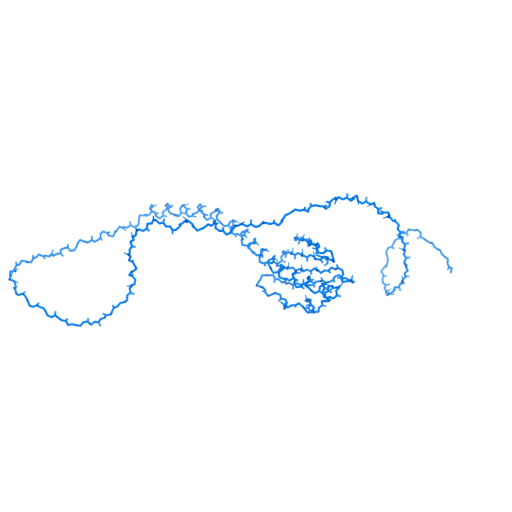LU A 1 88 ? -65.442 16.364 24.427 1.00 63.94 88 GLU A CA 1
ATOM 630 C C . GLU A 1 88 ? -64.049 16.430 25.049 1.00 63.94 88 GLU A C 1
ATOM 632 O O . GLU A 1 88 ? -63.160 17.177 24.635 1.00 63.94 88 GLU A O 1
ATOM 637 N N . ARG A 1 89 ? -63.870 15.654 26.118 1.00 63.75 89 ARG A N 1
ATOM 638 C CA . ARG A 1 89 ? -62.565 15.375 26.694 1.00 63.75 89 ARG A CA 1
ATOM 639 C C . ARG A 1 89 ? -61.817 14.553 25.656 1.00 63.75 89 ARG A C 1
ATOM 641 O O . ARG A 1 89 ? -61.953 13.334 25.605 1.00 63.75 89 ARG A O 1
ATOM 648 N N . SER A 1 90 ? -61.043 15.241 24.820 1.00 65.94 90 SER A N 1
ATOM 649 C CA . SER A 1 90 ? -59.988 14.615 24.029 1.00 65.94 90 SER A CA 1
ATOM 650 C C . SER A 1 90 ? -59.212 13.692 24.971 1.00 65.94 90 SER A C 1
ATOM 652 O O . SER A 1 90 ? -58.763 14.175 26.017 1.00 65.94 90 SER A O 1
ATOM 654 N N . PRO A 1 91 ? -59.080 12.383 24.689 1.00 63.91 91 PRO A N 1
ATOM 655 C CA . PRO A 1 91 ? -58.280 11.524 25.538 1.00 63.91 91 PRO A CA 1
ATOM 656 C C . PRO A 1 91 ? -56.860 12.084 25.503 1.00 63.91 91 PRO A C 1
ATOM 658 O O . PRO A 1 91 ? -56.193 12.046 24.469 1.00 63.91 91 PRO A O 1
ATOM 661 N N . LEU A 1 92 ? -56.433 12.673 26.624 1.00 66.69 92 LEU A N 1
ATOM 662 C CA . LEU A 1 92 ? -55.061 13.099 26.855 1.00 66.69 92 LEU A CA 1
ATOM 663 C C . LEU A 1 92 ? -54.187 11.895 26.514 1.00 66.69 92 LEU A C 1
ATOM 665 O O . LEU A 1 92 ? -54.189 10.895 27.236 1.00 66.69 92 LEU A O 1
ATOM 669 N N . ARG A 1 93 ? -53.507 11.953 25.361 1.00 68.50 93 ARG A N 1
ATOM 670 C CA . ARG A 1 93 ? -52.534 10.936 24.965 1.00 68.50 93 ARG A CA 1
ATOM 671 C C . ARG A 1 93 ? -51.562 10.853 26.128 1.00 68.50 93 ARG A C 1
ATOM 673 O O . ARG A 1 93 ? -50.883 11.836 26.417 1.00 68.50 93 ARG A O 1
ATOM 680 N N . ARG A 1 94 ? -51.563 9.720 26.830 1.00 66.88 94 ARG A N 1
ATOM 681 C CA . ARG A 1 94 ? -50.642 9.469 27.935 1.00 66.88 94 ARG A CA 1
ATOM 682 C C . ARG A 1 94 ? -49.235 9.633 27.373 1.00 66.88 94 ARG A C 1
ATOM 684 O O . ARG A 1 94 ? -48.787 8.807 26.583 1.00 66.88 94 ARG A O 1
ATOM 691 N N . GLN A 1 95 ? -48.585 10.738 27.713 1.00 67.88 95 GLN A N 1
ATOM 692 C CA . GLN A 1 95 ? -47.166 10.914 27.465 1.00 67.88 95 GLN A CA 1
ATOM 693 C C . GLN A 1 95 ? -46.472 9.971 28.447 1.00 67.88 95 GLN A C 1
ATOM 695 O O . GLN A 1 95 ? -46.423 10.240 29.644 1.00 67.88 95 GLN A O 1
ATOM 700 N N . GLY A 1 96 ? -46.062 8.800 27.957 1.00 72.00 96 GLY A N 1
ATOM 701 C CA . GLY A 1 96 ? -45.224 7.885 28.721 1.00 72.00 96 GLY A CA 1
ATOM 702 C C . GLY A 1 96 ? -43.875 8.554 28.954 1.00 72.00 96 GLY A C 1
ATOM 703 O O . GLY A 1 96 ? -43.201 8.920 27.993 1.00 72.00 96 GLY A O 1
ATOM 704 N N . GLY A 1 97 ? -43.526 8.780 30.219 1.00 74.94 97 GLY A N 1
ATOM 705 C CA . GLY A 1 97 ? -42.211 9.280 30.602 1.00 74.94 97 GLY A CA 1
ATOM 706 C C . GLY A 1 97 ? -41.160 8.186 30.445 1.00 74.94 97 GLY A C 1
ATOM 707 O O . GLY A 1 97 ? -41.405 7.046 30.829 1.00 74.94 97 GLY A O 1
ATOM 708 N N . PHE A 1 98 ? -40.005 8.554 29.889 1.00 77.12 98 PHE A N 1
ATOM 709 C CA . PHE A 1 98 ? -38.815 7.708 29.802 1.00 77.12 98 PHE A CA 1
ATOM 710 C C . PHE A 1 98 ? -38.361 7.381 31.227 1.00 77.12 98 PHE A C 1
ATOM 712 O O . PHE A 1 98 ? -38.023 8.277 32.004 1.00 77.12 98 PHE A O 1
ATOM 719 N N . THR A 1 99 ? -38.410 6.118 31.614 1.00 88.88 99 THR A N 1
ATOM 720 C CA . THR A 1 99 ? -37.950 5.708 32.938 1.00 88.88 99 THR A CA 1
ATOM 721 C C . THR A 1 99 ? -36.417 5.764 32.989 1.00 88.88 99 THR A C 1
ATOM 723 O O . THR A 1 99 ? -35.732 5.481 32.006 1.00 88.88 99 THR A O 1
ATOM 726 N N . LEU A 1 100 ? -35.835 6.116 34.142 1.00 85.12 100 LEU A N 1
ATOM 727 C CA . LEU A 1 100 ? -34.370 6.098 34.318 1.00 85.12 100 LEU A CA 1
ATOM 728 C C . LEU A 1 100 ? -33.782 4.696 34.086 1.00 85.12 100 LEU A C 1
ATOM 730 O O . LEU A 1 100 ? -32.643 4.562 33.640 1.00 85.12 100 LEU A O 1
ATOM 734 N N . ILE A 1 101 ? -34.581 3.656 34.334 1.00 91.62 101 ILE A N 1
ATOM 735 C CA . ILE A 1 101 ? -34.202 2.269 34.062 1.00 91.62 101 ILE A CA 1
ATOM 736 C C . ILE A 1 101 ? -34.162 1.963 32.556 1.00 91.62 101 ILE A C 1
ATOM 738 O O . ILE A 1 101 ? -33.271 1.235 32.123 1.00 91.62 101 ILE A O 1
ATOM 742 N N . GLU A 1 102 ? -35.047 2.557 31.744 1.00 89.62 102 GLU A N 1
ATOM 743 C CA . GLU A 1 102 ? -35.023 2.411 30.279 1.00 89.62 102 GLU A CA 1
ATOM 744 C C . GLU A 1 102 ? -33.753 3.016 29.688 1.00 89.62 102 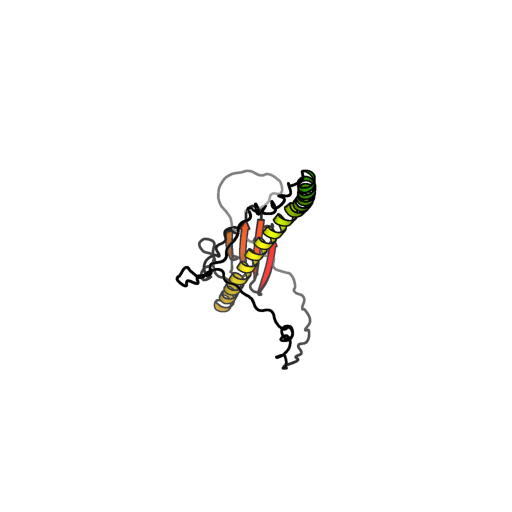GLU A C 1
ATOM 746 O O . GLU A 1 102 ? -33.113 2.397 28.841 1.00 89.62 102 GLU A O 1
ATOM 751 N N . LEU A 1 103 ? -33.334 4.188 30.167 1.00 87.88 103 LEU A N 1
ATOM 752 C CA . LEU A 1 103 ? -32.082 4.791 29.708 1.00 87.88 103 LEU A CA 1
ATOM 753 C C . LEU A 1 103 ? -30.856 4.006 30.208 1.00 87.88 103 LEU A C 1
ATOM 755 O O . LEU A 1 103 ? -29.887 3.839 29.467 1.00 87.88 103 LEU A O 1
ATOM 759 N N . GLY A 1 104 ? -30.901 3.487 31.439 1.00 93.31 104 GLY A N 1
ATOM 760 C CA . GLY A 1 104 ? -29.797 2.737 32.043 1.00 93.31 104 GLY A CA 1
ATOM 761 C C . GLY A 1 104 ? -29.454 1.448 31.293 1.00 93.31 104 GLY A C 1
ATOM 762 O O . GLY A 1 104 ? -28.286 1.202 30.992 1.00 93.31 104 GLY A O 1
ATOM 763 N N . VAL A 1 105 ? -30.461 0.648 30.925 1.00 93.88 105 VAL A N 1
ATOM 764 C CA . VAL A 1 105 ? -30.235 -0.601 30.173 1.00 93.88 105 VAL A CA 1
ATOM 765 C C . VAL A 1 105 ? -29.732 -0.316 28.754 1.00 93.88 105 VAL A C 1
ATOM 767 O O . VAL A 1 105 ? -28.847 -1.017 28.267 1.00 93.88 105 VAL A O 1
ATOM 770 N N . VAL A 1 106 ? -30.221 0.739 28.096 1.00 95.00 106 VAL A N 1
ATOM 771 C CA . VAL A 1 106 ? -29.769 1.114 26.744 1.00 95.00 106 VAL A CA 1
ATOM 772 C C . VAL A 1 106 ? -28.294 1.509 26.740 1.00 95.00 106 VAL A C 1
ATOM 774 O O . VAL A 1 106 ? -27.532 1.036 25.897 1.00 95.00 106 VAL A O 1
ATOM 777 N N . LEU A 1 107 ? -27.864 2.324 27.706 1.00 94.12 107 LEU A N 1
ATOM 778 C CA . LEU A 1 107 ? -26.456 2.702 27.835 1.00 94.12 107 LEU A CA 1
ATOM 779 C C . LEU A 1 107 ? -25.570 1.498 28.173 1.00 94.12 107 LEU A C 1
ATOM 781 O O . LEU A 1 107 ? -24.466 1.402 27.638 1.00 94.12 107 LEU A O 1
ATOM 785 N N . ALA A 1 108 ? -26.062 0.552 28.980 1.00 95.75 108 ALA A N 1
ATOM 786 C CA . ALA A 1 108 ? -25.347 -0.690 29.261 1.00 95.75 108 ALA A CA 1
ATOM 787 C C . ALA A 1 108 ? -25.107 -1.517 27.983 1.00 95.75 108 ALA A C 1
ATOM 789 O O . ALA A 1 108 ? -23.992 -1.981 27.750 1.00 95.75 108 ALA A O 1
ATOM 790 N N . VAL A 1 109 ? -26.114 -1.650 27.112 1.00 96.12 109 VAL A N 1
ATOM 791 C CA . VAL A 1 109 ? -25.963 -2.371 25.836 1.00 96.12 109 VAL A CA 1
ATOM 792 C C . VAL A 1 109 ? -25.034 -1.622 24.874 1.00 96.12 109 VAL A C 1
ATOM 794 O O . VAL A 1 109 ? -24.153 -2.240 24.276 1.00 96.12 109 VAL A O 1
ATOM 797 N N . ILE A 1 110 ? -25.166 -0.297 24.743 1.00 96.19 110 ILE A N 1
ATOM 798 C CA . ILE A 1 110 ? -24.291 0.509 23.871 1.00 96.19 110 ILE A CA 1
ATOM 799 C C . ILE A 1 110 ? -22.831 0.429 24.336 1.00 96.19 110 ILE A C 1
ATOM 801 O O . ILE A 1 110 ? -21.942 0.306 23.496 1.00 96.19 110 ILE A O 1
ATOM 805 N N . ALA A 1 111 ? -22.570 0.431 25.646 1.00 96.56 111 ALA A N 1
ATOM 806 C CA . ALA A 1 111 ? -21.218 0.296 26.186 1.00 96.56 111 ALA A CA 1
ATOM 807 C C . ALA A 1 111 ? -20.551 -1.023 25.756 1.00 96.56 111 ALA A C 1
ATOM 809 O O . ALA A 1 111 ? -19.391 -1.021 25.343 1.00 96.56 111 ALA A O 1
ATOM 810 N N . ILE A 1 112 ? -21.299 -2.133 25.776 1.00 95.94 112 ILE A N 1
ATOM 811 C CA . ILE A 1 112 ? -20.811 -3.443 25.319 1.00 95.94 112 ILE A CA 1
ATOM 812 C C . ILE A 1 112 ? -20.520 -3.413 23.812 1.00 95.94 112 ILE A C 1
ATOM 814 O O . ILE A 1 112 ? -19.453 -3.852 23.379 1.00 95.94 112 ILE A O 1
ATOM 818 N N . LEU A 1 113 ? -21.436 -2.859 23.008 1.00 95.94 113 LEU A N 1
ATOM 819 C CA . LEU A 1 113 ? -21.264 -2.769 21.555 1.00 95.94 113 LEU A CA 1
ATOM 820 C C . LEU A 1 113 ? -20.045 -1.923 21.180 1.00 95.94 113 LEU A C 1
ATOM 822 O O . LEU A 1 113 ? -19.233 -2.354 20.362 1.00 95.94 113 LEU A O 1
ATOM 826 N N . VAL A 1 114 ? -19.884 -0.743 21.783 1.00 95.50 114 VAL A N 1
ATOM 827 C CA . VAL A 1 114 ? -18.751 0.156 21.512 1.00 95.50 114 VAL A CA 1
ATOM 828 C C . VAL A 1 114 ? -17.432 -0.491 21.927 1.00 95.50 114 VAL A C 1
ATOM 830 O O . VAL A 1 114 ? -16.470 -0.424 21.162 1.00 95.50 114 VAL A O 1
ATOM 833 N N . GLY A 1 115 ? -17.401 -1.181 23.073 1.00 94.38 115 GLY A N 1
ATOM 834 C CA . GLY A 1 115 ? -16.206 -1.870 23.564 1.00 94.38 115 GLY A CA 1
ATOM 835 C C . GLY A 1 115 ? -15.617 -2.862 22.557 1.00 94.38 115 GLY A C 1
ATOM 836 O O . GLY A 1 115 ? -14.401 -2.918 22.392 1.00 94.38 115 GLY A O 1
ATOM 837 N N . VAL A 1 116 ? -16.466 -3.593 21.827 1.00 92.69 116 VAL A N 1
ATOM 838 C CA . VAL A 1 116 ? -16.023 -4.547 20.793 1.00 92.69 116 VAL A CA 1
ATOM 839 C C . VAL A 1 116 ? -15.860 -3.886 19.417 1.00 92.69 116 VAL A C 1
ATOM 841 O O . VAL A 1 116 ? -15.000 -4.284 18.631 1.00 92.69 116 VAL A O 1
ATOM 844 N N . SER A 1 117 ? -16.655 -2.859 19.107 1.00 93.69 117 SER A N 1
ATOM 845 C CA . SER A 1 117 ? -16.709 -2.266 17.761 1.00 93.69 117 SER A CA 1
ATOM 846 C C . SER A 1 117 ? -15.497 -1.395 17.416 1.00 93.69 117 SER A C 1
ATOM 848 O O . SER A 1 117 ? -15.040 -1.407 16.274 1.00 93.69 117 SER A O 1
ATOM 850 N N . VAL A 1 118 ? -14.955 -0.644 18.380 1.00 91.44 118 VAL A N 1
ATOM 851 C CA . VAL A 1 118 ? -13.855 0.309 18.134 1.00 91.44 118 VAL A CA 1
ATOM 852 C C . VAL A 1 118 ? -12.579 -0.350 17.579 1.00 91.44 118 VAL A C 1
ATOM 854 O O . VAL A 1 118 ? -12.093 0.119 16.547 1.00 91.44 118 VAL A O 1
ATOM 857 N N . PRO A 1 119 ? -12.020 -1.426 18.172 1.00 88.06 119 PRO A N 1
ATOM 858 C CA . PRO A 1 119 ? -10.772 -2.004 17.668 1.00 88.06 119 PRO A CA 1
ATOM 859 C C . PRO A 1 119 ? -10.918 -2.635 16.275 1.00 88.06 119 PRO A C 1
ATOM 861 O O . PRO A 1 119 ? -9.984 -2.580 15.474 1.00 88.06 119 PRO A O 1
ATOM 864 N N . MET A 1 120 ? -12.086 -3.198 15.949 1.00 91.56 120 MET A N 1
ATOM 865 C CA . MET A 1 120 ? -12.325 -3.800 14.632 1.00 91.56 120 MET A CA 1
ATOM 866 C C . MET A 1 120 ? -12.446 -2.759 13.515 1.00 91.56 120 MET A C 1
ATOM 868 O O . MET A 1 120 ? -12.065 -3.023 12.377 1.00 91.56 120 MET A O 1
ATOM 872 N N . TYR A 1 121 ? -12.932 -1.556 13.816 1.00 92.06 121 TYR A N 1
ATOM 873 C CA . TYR A 1 121 ? -13.101 -0.520 12.800 1.00 92.06 121 TYR A CA 1
ATOM 874 C C . TYR A 1 121 ? -11.766 -0.090 12.164 1.00 92.06 121 TYR A C 1
ATOM 876 O O . TYR A 1 121 ? -11.669 0.023 10.942 1.00 92.06 121 TYR A O 1
ATOM 884 N N . ALA A 1 122 ? -10.712 0.082 12.969 1.00 88.06 122 ALA A N 1
ATOM 885 C CA . ALA A 1 122 ? -9.407 0.533 12.481 1.00 88.06 122 ALA A CA 1
ATOM 886 C C . ALA A 1 122 ? -8.763 -0.456 11.491 1.00 88.06 122 ALA A C 1
ATOM 888 O O . ALA A 1 122 ? -8.236 -0.047 10.456 1.00 88.06 122 ALA A O 1
ATOM 889 N N . MET A 1 123 ? -8.848 -1.762 11.767 1.00 88.12 123 MET A N 1
ATOM 890 C CA . MET A 1 123 ? -8.297 -2.786 10.871 1.00 88.12 123 MET A CA 1
ATOM 891 C C . MET A 1 123 ? -9.055 -2.881 9.542 1.00 88.12 123 MET A C 1
ATOM 893 O O . MET A 1 123 ? -8.424 -3.045 8.501 1.00 88.12 123 MET A O 1
ATOM 897 N N . ILE A 1 124 ? -10.382 -2.713 9.552 1.00 91.31 124 ILE A N 1
ATOM 898 C CA . ILE A 1 124 ? -11.204 -2.744 8.332 1.00 91.31 124 ILE A CA 1
ATOM 899 C C . ILE A 1 124 ? -10.865 -1.557 7.429 1.00 91.31 124 ILE A C 1
ATOM 901 O O . ILE A 1 124 ? -10.709 -1.724 6.222 1.00 91.31 124 ILE A O 1
ATOM 905 N N . VAL A 1 125 ? -10.715 -0.362 8.005 1.00 91.25 125 VAL A N 1
ATOM 906 C CA . VAL A 1 125 ? -10.350 0.837 7.239 1.00 91.25 125 VAL A CA 1
ATOM 907 C C . VAL A 1 125 ? -8.940 0.709 6.665 1.00 91.25 125 VAL A C 1
ATOM 909 O O . VAL A 1 125 ? -8.726 1.061 5.507 1.00 91.25 125 V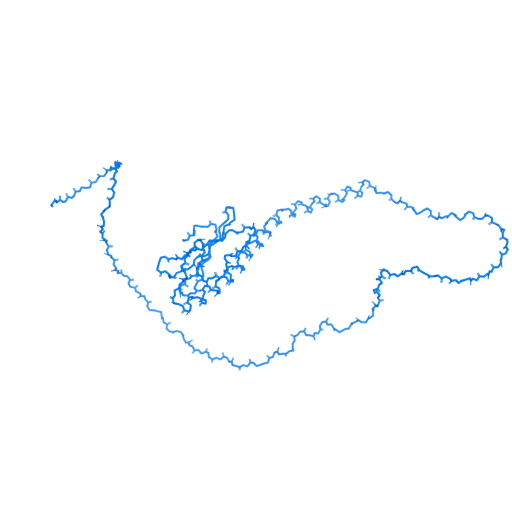AL A O 1
ATOM 912 N N . ASN A 1 126 ? -7.986 0.172 7.429 1.00 89.62 126 ASN A N 1
ATOM 913 C CA . ASN A 1 126 ? -6.634 -0.053 6.921 1.00 89.62 126 ASN A CA 1
ATOM 914 C C . ASN A 1 126 ? -6.623 -1.070 5.774 1.00 89.62 126 ASN A C 1
ATOM 916 O O . ASN A 1 126 ? -5.979 -0.817 4.760 1.00 89.62 126 ASN A O 1
ATOM 920 N N . GLU A 1 127 ? -7.383 -2.163 5.868 1.00 90.25 127 GLU A N 1
ATOM 921 C CA . GLU A 1 127 ? -7.493 -3.126 4.764 1.00 90.25 127 GLU A CA 1
ATOM 922 C C . GLU A 1 127 ? -8.216 -2.536 3.541 1.00 90.25 127 GLU A C 1
ATOM 924 O O . GLU A 1 127 ? -7.842 -2.799 2.401 1.00 90.25 127 GLU A O 1
ATOM 929 N N . ALA A 1 128 ? -9.208 -1.666 3.743 1.00 92.56 128 ALA A N 1
ATOM 930 C CA . ALA A 1 128 ? -9.835 -0.940 2.640 1.00 92.56 128 ALA A CA 1
ATOM 931 C C . ALA A 1 128 ? -8.830 -0.017 1.921 1.00 92.56 128 ALA A C 1
ATOM 933 O O . ALA A 1 128 ? -8.811 0.042 0.691 1.00 92.56 128 ALA A O 1
ATOM 934 N N . ARG A 1 129 ? -7.945 0.653 2.671 1.00 92.06 129 ARG A N 1
ATOM 935 C CA . ARG A 1 129 ? -6.878 1.502 2.113 1.00 92.06 129 ARG A CA 1
ATOM 936 C C . ARG A 1 129 ? -5.826 0.695 1.357 1.00 92.06 129 ARG A C 1
ATOM 938 O O . ARG A 1 129 ? -5.365 1.141 0.307 1.00 92.06 129 ARG A O 1
ATOM 945 N N . THR A 1 130 ? -5.424 -0.477 1.855 1.00 92.62 130 THR A N 1
ATOM 946 C CA . THR A 1 130 ? -4.484 -1.347 1.123 1.00 92.62 130 THR A CA 1
ATOM 947 C C . THR A 1 130 ? -5.125 -1.902 -0.150 1.00 92.62 130 THR A C 1
ATOM 949 O O . THR A 1 130 ? -4.454 -1.997 -1.180 1.00 92.62 130 THR A O 1
ATOM 952 N N . ALA A 1 131 ? -6.425 -2.211 -0.124 1.00 93.38 131 ALA A N 1
ATOM 953 C CA . ALA A 1 131 ? -7.181 -2.626 -1.302 1.00 93.38 131 ALA A CA 1
ATOM 954 C C . ALA A 1 131 ? -7.259 -1.519 -2.369 1.00 93.38 131 ALA A C 1
ATOM 956 O O . ALA A 1 131 ? -7.065 -1.807 -3.551 1.00 93.38 131 ALA A O 1
ATOM 957 N N . GLU A 1 132 ? -7.452 -0.258 -1.969 1.00 92.88 132 GLU A N 1
ATOM 958 C CA . GLU A 1 132 ? -7.406 0.908 -2.868 1.00 92.88 132 GLU A CA 1
ATOM 959 C C . GLU A 1 132 ? -6.048 1.019 -3.585 1.00 92.88 132 GLU A C 1
ATOM 961 O O . GLU A 1 132 ? -5.983 1.166 -4.812 1.00 92.88 132 GLU A O 1
ATOM 966 N N . ALA A 1 133 ? -4.946 0.872 -2.841 1.00 93.88 133 ALA A N 1
ATOM 967 C CA . ALA A 1 133 ? -3.605 0.899 -3.420 1.00 93.88 133 ALA A CA 1
ATOM 968 C C . ALA A 1 133 ? -3.355 -0.283 -4.371 1.00 93.88 133 ALA A C 1
ATOM 970 O O . ALA A 1 133 ? -2.772 -0.107 -5.441 1.00 93.88 133 ALA A O 1
ATOM 971 N N . ARG A 1 134 ? -3.856 -1.480 -4.040 1.00 94.12 134 ARG A N 1
ATOM 972 C CA . ARG A 1 134 ? -3.786 -2.655 -4.928 1.00 94.12 134 ARG A CA 1
ATOM 973 C C . ARG A 1 134 ? -4.583 -2.465 -6.215 1.00 94.12 134 ARG A C 1
ATOM 975 O O . ARG A 1 134 ? -4.121 -2.868 -7.280 1.00 94.12 134 ARG A O 1
ATOM 982 N N . GLN A 1 135 ? -5.766 -1.858 -6.144 1.00 94.31 135 GLN A N 1
ATOM 983 C CA . GLN A 1 135 ? -6.553 -1.538 -7.334 1.00 94.31 135 GLN A CA 1
ATOM 984 C C . GLN A 1 135 ? -5.792 -0.569 -8.242 1.00 94.31 135 GLN A C 1
ATOM 986 O O . GLN A 1 135 ? -5.691 -0.805 -9.446 1.00 94.31 135 GLN A O 1
ATOM 991 N N . THR A 1 136 ? -5.194 0.460 -7.645 1.00 93.75 136 THR A N 1
ATOM 992 C CA . THR A 1 136 ? -4.338 1.419 -8.347 1.00 93.75 136 THR A CA 1
ATOM 993 C C . THR A 1 136 ? -3.151 0.722 -9.018 1.00 93.75 136 THR A C 1
ATOM 995 O O . THR A 1 136 ? -2.896 0.930 -10.204 1.00 93.75 136 THR A O 1
ATOM 998 N N . TRP A 1 137 ? -2.469 -0.180 -8.305 1.00 94.44 137 TRP A N 1
ATOM 999 C CA . TRP A 1 137 ? -1.394 -0.997 -8.869 1.00 94.44 137 TRP A CA 1
ATOM 1000 C C . TRP A 1 137 ? -1.853 -1.822 -10.074 1.00 94.44 137 TRP A C 1
ATOM 1002 O O . TRP A 1 137 ? -1.141 -1.873 -11.068 1.00 94.44 137 TRP A O 1
ATOM 1012 N N . ASN A 1 138 ? -3.031 -2.446 -10.036 1.00 94.56 138 ASN A N 1
ATOM 1013 C CA . ASN A 1 138 ? -3.513 -3.259 -11.159 1.00 94.56 138 ASN A CA 1
ATOM 1014 C C . ASN A 1 138 ? -3.732 -2.437 -12.439 1.00 94.56 138 ASN A C 1
ATOM 1016 O O . ASN A 1 138 ? -3.459 -2.930 -13.538 1.00 94.56 138 ASN A O 1
ATOM 1020 N N . MET A 1 139 ? -4.184 -1.187 -12.303 1.00 93.25 139 MET A N 1
ATOM 1021 C CA . MET A 1 139 ? -4.308 -0.261 -13.433 1.00 93.25 139 MET A CA 1
ATOM 1022 C C . MET A 1 139 ? -2.926 0.055 -14.015 1.00 93.25 139 MET A C 1
ATOM 1024 O O . MET A 1 139 ? -2.664 -0.228 -15.184 1.00 93.25 139 MET A O 1
ATOM 1028 N N . VAL A 1 140 ? -2.000 0.508 -13.165 1.00 94.06 140 VAL A N 1
ATOM 1029 C CA . VAL A 1 140 ? -0.634 0.880 -13.569 1.00 94.06 140 VAL A CA 1
ATOM 1030 C C . VAL A 1 140 ? 0.151 -0.313 -14.118 1.00 94.06 140 VAL A C 1
ATOM 1032 O O . VAL A 1 140 ? 0.879 -0.182 -15.095 1.00 94.06 140 VAL A O 1
ATOM 1035 N N . ARG A 1 141 ? -0.020 -1.507 -13.544 1.00 94.44 141 ARG A N 1
ATOM 1036 C CA . ARG A 1 141 ? 0.595 -2.756 -14.014 1.00 94.44 141 ARG A CA 1
ATOM 1037 C C . ARG A 1 141 ? 0.203 -3.062 -15.452 1.00 94.44 141 ARG A C 1
ATOM 1039 O O . ARG A 1 141 ? 1.041 -3.520 -16.225 1.00 94.44 141 ARG A O 1
ATOM 1046 N N . THR A 1 142 ? -1.067 -2.860 -15.789 1.00 94.19 142 THR A N 1
ATOM 1047 C CA . THR A 1 142 ? -1.563 -3.121 -17.141 1.00 94.19 142 THR A CA 1
ATOM 1048 C C . THR A 1 142 ? -0.901 -2.164 -18.126 1.00 94.19 142 THR A C 1
ATOM 1050 O O . THR A 1 142 ? -0.377 -2.609 -19.143 1.00 94.19 142 THR A O 1
ATOM 1053 N N . GLU A 1 143 ? -0.814 -0.879 -17.783 1.00 94.12 143 GLU A N 1
ATOM 1054 C CA . GLU A 1 143 ? -0.132 0.131 -18.601 1.00 94.12 143 GLU A CA 1
ATOM 1055 C C . GLU A 1 143 ? 1.372 -0.155 -18.742 1.00 94.12 143 GLU A C 1
ATOM 1057 O O . GLU A 1 143 ? 1.887 -0.203 -19.860 1.00 94.12 143 GLU A O 1
ATOM 1062 N N . LEU A 1 144 ? 2.061 -0.466 -17.639 1.00 94.31 144 LEU A N 1
ATOM 1063 C CA . LEU A 1 144 ? 3.467 -0.887 -17.636 1.00 94.31 144 LEU A CA 1
ATOM 1064 C C . LEU A 1 144 ? 3.709 -2.078 -18.558 1.00 94.31 144 LEU A C 1
ATOM 1066 O O . LEU A 1 144 ? 4.666 -2.082 -19.331 1.00 94.31 144 LEU A O 1
ATOM 1070 N N . TRP A 1 145 ? 2.838 -3.083 -18.494 1.00 94.38 145 TRP A N 1
ATOM 1071 C CA . TRP A 1 145 ? 2.962 -4.264 -19.335 1.00 94.38 145 TRP A CA 1
ATOM 1072 C C . TRP A 1 145 ? 2.729 -3.937 -20.810 1.00 94.38 145 TRP A C 1
ATOM 1074 O O . TRP A 1 145 ? 3.485 -4.388 -21.667 1.00 94.38 145 TRP A O 1
ATOM 1084 N N . THR A 1 146 ? 1.732 -3.106 -21.127 1.00 93.88 146 THR A N 1
ATOM 1085 C CA . THR A 1 146 ? 1.510 -2.663 -22.513 1.00 93.88 146 THR A CA 1
ATOM 1086 C C . THR A 1 146 ? 2.686 -1.858 -23.063 1.00 93.88 146 THR A C 1
ATOM 1088 O O . THR A 1 146 ? 3.030 -2.013 -24.236 1.00 93.88 146 THR A O 1
ATOM 1091 N N . TYR A 1 147 ? 3.342 -1.053 -22.223 1.00 93.81 147 TYR A N 1
ATOM 1092 C CA . TYR A 1 147 ? 4.552 -0.325 -22.590 1.00 93.81 147 TYR A CA 1
ATOM 1093 C C . TYR A 1 147 ? 5.711 -1.290 -22.866 1.00 93.81 147 TYR A C 1
ATOM 1095 O O . TYR A 1 147 ? 6.334 -1.210 -23.925 1.00 93.81 147 TYR A O 1
ATOM 1103 N N . PHE A 1 148 ? 5.945 -2.251 -21.969 1.00 93.56 148 PHE A N 1
ATOM 1104 C CA . PHE A 1 148 ? 6.997 -3.257 -22.119 1.00 93.56 148 PHE A CA 1
ATOM 1105 C C . PHE A 1 148 ? 6.824 -4.084 -23.399 1.00 93.56 148 PHE A C 1
ATOM 1107 O O . PHE A 1 148 ? 7.773 -4.266 -24.153 1.00 93.56 148 PHE A O 1
ATOM 1114 N N . VAL A 1 149 ? 5.599 -4.511 -23.716 1.00 93.75 149 VAL A N 1
ATOM 1115 C CA . VAL A 1 149 ? 5.307 -5.240 -24.963 1.00 93.75 149 VAL A CA 1
ATOM 1116 C C . VAL A 1 149 ? 5.571 -4.382 -26.207 1.00 93.75 149 VAL A C 1
ATOM 1118 O O . VAL A 1 149 ? 5.973 -4.911 -27.242 1.00 93.75 149 VAL A O 1
ATOM 1121 N N . ARG A 1 150 ? 5.356 -3.063 -26.132 1.00 93.56 150 ARG A N 1
ATOM 1122 C CA . ARG A 1 150 ? 5.546 -2.146 -27.264 1.00 93.56 150 ARG A CA 1
ATOM 1123 C C . ARG A 1 150 ? 7.013 -1.791 -27.512 1.00 93.56 150 ARG A C 1
ATOM 1125 O O . ARG A 1 150 ? 7.405 -1.678 -28.670 1.00 93.56 150 ARG A O 1
ATOM 1132 N N . TYR A 1 151 ? 7.789 -1.568 -26.455 1.00 91.88 151 TYR A N 1
ATOM 1133 C CA . TYR A 1 151 ? 9.148 -1.021 -26.554 1.00 91.88 151 TYR A CA 1
ATOM 1134 C C . TYR A 1 151 ? 10.251 -2.013 -26.165 1.00 91.88 151 TYR A C 1
ATOM 1136 O O . TYR A 1 151 ? 11.419 -1.750 -26.432 1.00 91.88 151 TYR A O 1
ATOM 1144 N N . GLY A 1 152 ? 9.895 -3.153 -25.570 1.00 91.31 152 GLY A N 1
ATOM 1145 C CA . GLY A 1 152 ? 10.834 -4.164 -25.081 1.00 91.31 152 GLY A CA 1
ATOM 1146 C C . GLY A 1 152 ? 11.529 -3.798 -23.768 1.00 91.31 152 GLY A C 1
ATOM 1147 O O . GLY A 1 152 ? 12.393 -4.549 -23.327 1.00 91.31 152 GLY A O 1
ATOM 1148 N N . ASP A 1 153 ? 11.169 -2.665 -23.160 1.00 92.38 153 ASP A N 1
ATOM 1149 C CA . ASP A 1 153 ? 11.761 -2.166 -21.921 1.00 92.38 153 ASP A CA 1
ATOM 1150 C C . ASP A 1 153 ? 10.718 -1.422 -21.068 1.00 92.38 153 ASP A C 1
ATOM 1152 O O . ASP A 1 153 ? 9.714 -0.937 -21.599 1.00 92.38 153 ASP A O 1
ATOM 1156 N N . PHE A 1 154 ? 10.918 -1.335 -19.750 1.00 93.81 154 PHE A N 1
ATOM 1157 C CA . PHE A 1 154 ? 10.078 -0.520 -18.873 1.00 93.81 154 PHE A CA 1
ATOM 1158 C C . PHE A 1 154 ? 10.412 0.972 -19.018 1.00 93.81 154 PHE A C 1
ATOM 1160 O O . PHE A 1 154 ? 11.562 1.345 -19.260 1.00 93.81 154 PHE A O 1
ATOM 1167 N N . PRO A 1 155 ? 9.421 1.864 -18.849 1.00 93.69 155 PRO A N 1
ATOM 1168 C CA . PRO A 1 155 ? 9.646 3.290 -19.026 1.00 93.69 155 PRO A CA 1
ATOM 1169 C C . PRO A 1 155 ? 10.641 3.832 -17.997 1.00 93.69 155 PRO A C 1
ATOM 1171 O O . PRO A 1 155 ? 10.702 3.384 -16.849 1.00 93.69 155 PRO A O 1
ATOM 1174 N N . GLY A 1 156 ? 11.397 4.854 -18.391 1.00 92.50 156 GLY A N 1
ATOM 1175 C CA . GLY A 1 156 ? 12.212 5.628 -17.460 1.00 92.50 156 GLY A CA 1
ATOM 1176 C C . GLY A 1 156 ? 11.350 6.420 -16.473 1.00 92.50 156 GLY A C 1
ATOM 1177 O O . GLY A 1 156 ? 10.170 6.681 -16.714 1.00 92.50 156 GLY A O 1
ATOM 1178 N N . VAL A 1 157 ? 11.950 6.831 -15.356 1.00 92.19 157 VAL A N 1
ATOM 1179 C CA . VAL A 1 157 ? 11.287 7.661 -14.341 1.00 92.19 157 VAL A CA 1
ATOM 1180 C C . VAL A 1 157 ? 11.750 9.109 -14.479 1.00 92.19 157 VAL A C 1
ATOM 1182 O O . VAL A 1 157 ? 12.948 9.388 -14.516 1.00 92.19 157 VAL A O 1
ATOM 1185 N N . ARG A 1 158 ? 10.806 10.051 -14.508 1.00 90.75 158 ARG A N 1
ATOM 1186 C CA . ARG A 1 158 ? 11.058 11.496 -14.482 1.00 90.75 158 ARG A CA 1
ATOM 1187 C C . ARG A 1 158 ? 10.109 12.154 -13.484 1.00 90.75 158 ARG A C 1
ATOM 1189 O O . ARG A 1 158 ? 8.920 11.867 -13.477 1.00 90.75 158 ARG A O 1
ATOM 1196 N N . ASN A 1 159 ? 10.634 13.037 -12.632 1.00 89.56 159 ASN A N 1
ATOM 1197 C CA . ASN A 1 159 ? 9.871 13.683 -11.551 1.00 89.56 159 ASN A CA 1
ATOM 1198 C C . ASN A 1 159 ? 9.126 12.683 -10.634 1.00 89.56 159 ASN A C 1
ATOM 1200 O O . ASN A 1 159 ? 8.024 12.964 -10.175 1.00 89.56 159 ASN A O 1
ATOM 1204 N N . GLY A 1 160 ? 9.717 11.507 -10.388 1.00 89.44 160 GLY A N 1
ATOM 1205 C CA . GLY A 1 160 ? 9.149 10.479 -9.506 1.00 89.44 160 GLY A CA 1
ATOM 1206 C C . GLY A 1 160 ? 8.065 9.589 -10.129 1.00 89.44 160 GLY A C 1
ATOM 1207 O O . GLY A 1 160 ? 7.534 8.734 -9.422 1.00 89.44 160 GLY A O 1
ATOM 1208 N N . TRP A 1 161 ? 7.758 9.746 -11.425 1.00 94.06 161 TRP A N 1
ATOM 1209 C CA . TRP A 1 161 ? 6.794 8.907 -12.147 1.00 94.06 161 TRP A CA 1
ATOM 1210 C C . TRP A 1 161 ? 7.327 8.383 -13.485 1.00 94.06 161 TRP A C 1
ATOM 1212 O O . TRP A 1 161 ? 8.248 8.960 -14.064 1.00 94.06 161 TRP A O 1
ATOM 1222 N N . TRP A 1 162 ? 6.744 7.295 -13.989 1.00 93.19 162 TRP A N 1
ATOM 1223 C CA . TRP A 1 162 ? 7.088 6.727 -15.291 1.00 93.19 162 TRP A CA 1
ATOM 1224 C C . TRP A 1 162 ? 6.676 7.628 -16.456 1.00 93.19 162 TRP A C 1
ATOM 1226 O O . TRP A 1 162 ? 5.568 8.159 -16.503 1.00 93.19 162 TRP A O 1
ATOM 1236 N N . THR A 1 163 ? 7.566 7.783 -17.432 1.00 90.81 163 THR A N 1
ATOM 1237 C CA . THR A 1 163 ? 7.282 8.544 -18.652 1.00 90.81 163 THR A CA 1
ATOM 1238 C C . THR A 1 163 ? 6.408 7.734 -19.607 1.00 90.81 163 THR A C 1
ATOM 1240 O O . THR A 1 163 ? 6.784 6.625 -19.976 1.00 90.81 163 THR A O 1
ATOM 1243 N N . GLY A 1 164 ? 5.291 8.303 -20.067 1.00 85.81 164 GLY A N 1
ATOM 1244 C CA . GLY A 1 164 ? 4.395 7.637 -21.026 1.00 85.81 164 GLY A CA 1
ATOM 1245 C C . GLY A 1 164 ? 3.378 6.682 -20.393 1.00 85.81 164 GLY A C 1
ATOM 1246 O O . GLY A 1 164 ? 2.761 5.905 -21.113 1.00 85.81 164 GLY A O 1
ATOM 1247 N N . ILE A 1 165 ? 3.216 6.755 -19.071 1.00 88.94 165 ILE A N 1
ATOM 1248 C CA . ILE A 1 165 ? 2.131 6.130 -18.310 1.00 88.94 165 ILE A CA 1
ATOM 1249 C C . ILE A 1 165 ? 1.278 7.268 -17.758 1.00 88.94 165 ILE A C 1
ATOM 1251 O O . ILE A 1 165 ? 1.832 8.242 -17.229 1.00 88.94 165 ILE A O 1
ATOM 1255 N N . ASP A 1 166 ? -0.039 7.173 -17.951 1.00 80.00 166 ASP A N 1
ATOM 1256 C CA . ASP A 1 166 ? -0.985 8.235 -17.605 1.00 80.00 166 ASP A CA 1
ATOM 1257 C C . ASP A 1 166 ? -0.916 8.551 -16.101 1.00 80.00 166 ASP A C 1
ATOM 1259 O O . ASP A 1 166 ? -0.401 7.754 -15.306 1.00 80.00 166 ASP A O 1
ATOM 1263 N N . PRO A 1 167 ? -1.244 9.802 -15.723 1.00 78.19 167 PRO A N 1
ATOM 1264 C CA . PRO A 1 167 ? -0.494 10.510 -14.700 1.00 78.19 167 PRO A CA 1
ATOM 1265 C C . PRO A 1 167 ? -0.568 9.812 -13.352 1.00 78.19 167 PRO A C 1
ATOM 1267 O O . PRO A 1 167 ? -1.579 9.195 -13.018 1.00 78.19 167 PRO A O 1
ATOM 1270 N N . ALA A 1 168 ? 0.503 9.987 -12.570 1.00 82.81 168 ALA A N 1
ATOM 1271 C CA . ALA A 1 168 ? 0.642 9.417 -11.239 1.00 82.81 168 ALA A CA 1
ATOM 1272 C C . ALA A 1 168 ? -0.697 9.449 -10.479 1.00 82.81 168 ALA A C 1
ATOM 1274 O O . ALA A 1 168 ? -1.283 10.533 -10.325 1.00 82.81 168 ALA A O 1
ATOM 1275 N N . PRO A 1 169 ? -1.201 8.282 -10.044 1.00 87.31 169 PRO A N 1
ATOM 1276 C CA . PRO A 1 169 ? -2.504 8.187 -9.424 1.00 87.31 169 PRO A CA 1
ATOM 1277 C C . PRO A 1 169 ? -2.530 9.082 -8.191 1.00 87.31 169 PRO A C 1
ATOM 1279 O O . PRO A 1 169 ? -1.609 9.090 -7.374 1.00 87.31 169 PRO A O 1
ATOM 1282 N N . LYS A 1 170 ? -3.591 9.875 -8.073 1.00 87.12 170 LYS A N 1
ATOM 1283 C CA . LYS A 1 170 ? -3.797 10.749 -6.921 1.00 87.12 170 LYS A CA 1
ATOM 1284 C C . LYS A 1 170 ? -4.618 9.997 -5.891 1.00 87.12 170 LYS A C 1
ATOM 1286 O O . LYS A 1 170 ? -5.671 9.462 -6.222 1.00 87.12 170 LYS A O 1
ATOM 1291 N N . SER A 1 171 ? -4.166 10.003 -4.646 1.00 89.88 171 SER A N 1
ATOM 1292 C CA . SER A 1 171 ? -4.971 9.552 -3.515 1.00 89.88 171 SER A CA 1
ATOM 1293 C C . SER A 1 171 ? -4.758 10.484 -2.327 1.00 89.88 171 SER A C 1
ATOM 1295 O O . SER A 1 171 ? -3.751 11.187 -2.258 1.00 89.88 171 SER A O 1
ATOM 1297 N N . ASN A 1 172 ? -5.705 10.487 -1.392 1.00 90.38 172 ASN A N 1
ATOM 1298 C CA . ASN A 1 172 ? -5.610 11.293 -0.170 1.00 90.38 172 ASN A CA 1
ATOM 1299 C C . ASN A 1 172 ? -4.762 10.623 0.922 1.00 90.38 172 ASN A C 1
ATOM 1301 O O . ASN A 1 172 ? -4.497 11.240 1.949 1.00 90.38 172 ASN A O 1
ATOM 1305 N N . TYR A 1 173 ? -4.377 9.362 0.715 1.00 90.50 173 TYR A N 1
ATOM 1306 C CA . TYR A 1 173 ? -3.706 8.536 1.714 1.00 90.50 173 TYR A CA 1
ATOM 1307 C C . TYR A 1 173 ? -2.308 8.134 1.230 1.00 90.50 173 TYR A C 1
ATOM 1309 O O . TYR A 1 173 ? -1.293 8.423 1.859 1.00 90.50 173 TYR A O 1
ATOM 1317 N N . TRP A 1 174 ? -2.232 7.495 0.074 1.00 93.44 174 TRP A N 1
ATOM 1318 C CA . TRP A 1 174 ? -0.992 6.994 -0.490 1.00 93.44 174 TRP A CA 1
ATOM 1319 C C . TRP A 1 174 ? -0.270 8.051 -1.316 1.00 93.44 174 TRP A C 1
ATOM 1321 O O . TRP A 1 174 ? -0.842 8.676 -2.213 1.00 93.44 174 TRP A O 1
ATOM 1331 N N . THR A 1 175 ? 1.028 8.174 -1.062 1.00 92.75 175 THR A N 1
ATOM 1332 C CA . THR A 1 175 ? 1.975 8.808 -1.977 1.00 92.75 175 THR A CA 1
ATOM 1333 C C . THR A 1 175 ? 2.600 7.728 -2.845 1.00 92.75 175 THR A C 1
ATOM 1335 O O . THR A 1 175 ? 3.239 6.814 -2.322 1.00 92.75 175 THR A O 1
ATOM 1338 N N . TYR A 1 176 ? 2.414 7.833 -4.159 1.00 93.50 176 TYR A N 1
ATOM 1339 C CA . TYR A 1 176 ? 2.962 6.887 -5.123 1.00 93.50 176 TYR A CA 1
ATOM 1340 C C . TYR A 1 176 ? 4.271 7.405 -5.709 1.00 93.50 176 TYR A C 1
ATOM 1342 O O . TYR A 1 176 ? 4.340 8.538 -6.185 1.00 93.50 176 TYR A O 1
ATOM 1350 N N . THR A 1 177 ? 5.299 6.564 -5.714 1.00 93.00 177 THR A N 1
ATOM 1351 C CA . THR A 1 177 ? 6.566 6.828 -6.395 1.00 93.00 177 THR A CA 1
ATOM 1352 C C . THR A 1 177 ? 6.942 5.645 -7.276 1.00 93.00 177 THR A C 1
ATOM 1354 O O . THR A 1 177 ? 6.756 4.481 -6.915 1.00 93.00 177 THR A O 1
ATOM 1357 N N . ALA A 1 178 ? 7.443 5.950 -8.468 1.00 94.38 178 ALA A N 1
ATOM 1358 C CA . ALA A 1 178 ? 7.886 4.962 -9.437 1.00 94.38 178 ALA A CA 1
ATOM 1359 C C . ALA A 1 178 ? 9.406 4.797 -9.385 1.00 94.38 178 ALA A C 1
ATOM 1361 O O . ALA A 1 178 ? 10.146 5.776 -9.265 1.00 94.38 178 ALA A O 1
ATOM 1362 N N . VAL A 1 179 ? 9.873 3.563 -9.539 1.00 92.88 179 VAL A N 1
ATOM 1363 C CA . VAL A 1 179 ? 11.289 3.219 -9.672 1.00 92.88 179 VAL A CA 1
ATOM 1364 C C . VAL A 1 179 ? 11.434 2.237 -10.829 1.00 92.88 179 VAL A C 1
ATOM 1366 O O . VAL A 1 179 ? 10.751 1.219 -10.867 1.00 92.88 179 VAL A O 1
ATOM 1369 N N . THR A 1 180 ? 12.343 2.509 -11.760 1.00 93.69 180 THR A N 1
ATOM 1370 C CA . THR A 1 180 ? 12.761 1.530 -12.776 1.00 93.69 180 THR A CA 1
ATOM 1371 C C . THR A 1 180 ? 14.174 1.089 -12.446 1.00 93.69 180 THR A C 1
ATOM 1373 O O . THR A 1 180 ? 15.034 1.926 -12.167 1.00 93.69 180 THR A O 1
ATOM 1376 N N . ALA A 1 181 ? 14.417 -0.221 -12.448 1.00 89.88 181 ALA A N 1
ATOM 1377 C CA . ALA A 1 181 ? 15.753 -0.750 -12.215 1.00 89.88 181 ALA A CA 1
ATOM 1378 C C . ALA A 1 181 ? 16.726 -0.269 -13.298 1.00 89.88 181 ALA A C 1
ATOM 1380 O O . ALA A 1 181 ? 16.353 -0.056 -14.453 1.00 89.88 181 ALA A O 1
ATOM 1381 N N . GLN A 1 182 ? 18.001 -0.128 -12.933 1.00 79.75 182 GLN A N 1
ATOM 1382 C CA . GLN A 1 182 ? 19.047 0.169 -13.907 1.00 79.75 182 GLN A CA 1
ATOM 1383 C C . GLN A 1 182 ? 19.106 -0.948 -14.957 1.00 79.75 182 GLN A C 1
ATOM 1385 O O . GLN A 1 182 ? 19.216 -2.123 -14.613 1.00 79.75 182 GLN A O 1
ATOM 1390 N N . GLY A 1 183 ? 19.009 -0.571 -16.233 1.00 80.56 183 GLY A N 1
ATOM 1391 C CA . GLY A 1 183 ? 18.911 -1.518 -17.345 1.00 80.56 183 GLY A CA 1
ATOM 1392 C C . GLY A 1 183 ? 17.489 -1.976 -17.668 1.00 80.56 183 GLY A C 1
ATOM 1393 O O . GLY A 1 183 ? 17.349 -2.843 -18.515 1.00 80.56 183 GLY A O 1
ATOM 1394 N N . GLY A 1 184 ? 16.463 -1.426 -17.007 1.00 82.06 184 GLY A N 1
ATOM 1395 C CA . GLY A 1 184 ? 15.092 -1.477 -17.512 1.00 82.06 184 GLY A CA 1
ATOM 1396 C C . GLY A 1 184 ? 14.339 -2.804 -17.319 1.00 82.06 184 GLY A C 1
ATOM 1397 O O . GLY A 1 184 ? 13.141 -2.892 -17.539 1.00 82.06 184 GLY A O 1
ATOM 1398 N N . ASN A 1 185 ? 14.987 -3.821 -16.750 1.00 88.56 185 ASN A N 1
ATOM 1399 C CA . ASN A 1 185 ? 14.412 -5.166 -16.595 1.00 88.56 185 ASN A CA 1
ATOM 1400 C C . ASN A 1 185 ? 13.302 -5.303 -15.529 1.00 88.56 185 ASN A C 1
ATOM 1402 O O . ASN A 1 185 ? 12.709 -6.374 -15.392 1.00 88.56 185 ASN A O 1
ATOM 1406 N N . SER A 1 186 ? 13.042 -4.274 -14.718 1.00 92.88 186 SER A N 1
ATOM 1407 C CA . SER A 1 186 ? 11.944 -4.302 -13.743 1.00 92.88 186 SER A CA 1
ATOM 1408 C C . SER A 1 186 ? 11.450 -2.910 -13.366 1.00 92.88 186 SER A C 1
ATOM 1410 O O . SER A 1 186 ? 12.253 -1.985 -13.214 1.00 92.88 186 SER A O 1
ATOM 1412 N N . ALA A 1 187 ? 10.149 -2.798 -13.118 1.00 95.19 187 ALA A N 1
ATOM 1413 C CA . ALA A 1 187 ? 9.467 -1.588 -12.678 1.00 95.19 187 ALA A CA 1
ATOM 1414 C C . ALA A 1 187 ? 8.832 -1.810 -11.298 1.00 95.19 187 ALA A C 1
ATOM 1416 O O . ALA A 1 187 ? 8.079 -2.761 -11.101 1.00 95.19 187 ALA A O 1
ATOM 1417 N N . THR A 1 188 ? 9.128 -0.936 -10.339 1.00 95.06 188 THR A N 1
ATOM 1418 C CA . THR A 1 188 ? 8.589 -0.970 -8.976 1.00 95.06 188 THR A CA 1
ATOM 1419 C C . THR A 1 188 ? 7.715 0.247 -8.694 1.00 95.06 188 THR A C 1
ATOM 1421 O O . THR A 1 188 ? 8.166 1.382 -8.823 1.00 95.06 188 THR A O 1
ATOM 1424 N N . LEU A 1 189 ? 6.476 0.007 -8.262 1.00 95.31 189 LEU A N 1
ATOM 1425 C CA . LEU A 1 189 ? 5.596 1.020 -7.687 1.00 95.31 189 LEU A CA 1
ATOM 1426 C C . LEU A 1 189 ? 5.703 0.957 -6.165 1.00 95.31 189 LEU A C 1
ATOM 1428 O O . LEU A 1 189 ? 5.478 -0.097 -5.568 1.00 95.31 189 LEU A O 1
ATOM 1432 N N . VAL A 1 190 ? 6.000 2.091 -5.544 1.00 94.00 190 VAL A N 1
ATOM 1433 C CA . VAL A 1 190 ? 6.038 2.259 -4.093 1.00 94.00 190 VAL A CA 1
ATOM 1434 C C . VAL A 1 190 ? 4.862 3.137 -3.683 1.00 94.00 190 VAL A C 1
ATOM 1436 O O . VAL A 1 190 ? 4.746 4.268 -4.141 1.00 94.00 190 VAL A O 1
ATOM 1439 N N . ALA A 1 191 ? 3.996 2.628 -2.814 1.00 94.94 191 ALA A N 1
ATOM 1440 C CA . ALA A 1 191 ? 2.954 3.393 -2.145 1.00 94.94 191 ALA A CA 1
ATOM 1441 C C . ALA A 1 191 ? 3.332 3.561 -0.669 1.00 94.94 191 ALA A C 1
ATOM 1443 O O . ALA A 1 191 ? 3.542 2.577 0.044 1.00 94.94 191 ALA A O 1
ATOM 1444 N N . ALA A 1 192 ? 3.428 4.805 -0.205 1.00 92.31 192 ALA A N 1
ATOM 1445 C CA . ALA A 1 192 ? 3.755 5.134 1.179 1.00 92.31 192 ALA A CA 1
ATOM 1446 C C . ALA A 1 192 ? 2.618 5.919 1.847 1.00 92.31 192 ALA A C 1
ATOM 1448 O O . ALA A 1 192 ? 2.109 6.879 1.268 1.00 92.31 192 ALA A O 1
ATOM 1449 N N . HIS A 1 193 ? 2.254 5.522 3.066 1.00 91.94 193 HIS A N 1
ATOM 1450 C CA . HIS A 1 193 ? 1.339 6.241 3.953 1.00 91.94 193 HIS A CA 1
ATOM 1451 C C . HIS A 1 193 ? 1.891 6.148 5.380 1.00 91.94 193 HIS A C 1
ATOM 1453 O O . HIS A 1 193 ? 1.902 5.074 5.980 1.00 91.94 193 HIS A O 1
ATOM 1459 N N . GLU A 1 194 ? 2.350 7.273 5.931 1.00 86.94 194 GLU A N 1
ATOM 1460 C CA . GLU A 1 194 ? 2.972 7.333 7.262 1.00 86.94 194 GLU A CA 1
ATOM 1461 C C . GLU A 1 194 ? 4.124 6.311 7.415 1.00 86.94 194 GLU A C 1
ATOM 1463 O O . GLU A 1 194 ? 5.127 6.393 6.702 1.00 86.94 194 GLU A O 1
ATOM 1468 N N . ALA A 1 195 ? 4.002 5.351 8.339 1.00 85.62 195 ALA A N 1
ATOM 1469 C CA . ALA A 1 195 ? 4.976 4.280 8.550 1.00 85.62 195 ALA A CA 1
ATOM 1470 C C . ALA A 1 195 ? 4.763 3.067 7.624 1.00 85.62 195 ALA A C 1
ATOM 1472 O O . ALA A 1 195 ? 5.646 2.210 7.526 1.00 85.62 195 ALA A O 1
ATOM 1473 N N . GLU A 1 196 ? 3.614 2.973 6.950 1.00 90.25 196 GLU A N 1
ATOM 1474 C CA . GLU A 1 196 ? 3.290 1.858 6.066 1.00 90.25 196 GLU A CA 1
ATOM 1475 C C . GLU A 1 196 ? 3.862 2.070 4.663 1.00 90.25 196 GLU A C 1
ATOM 1477 O O . GLU A 1 196 ? 3.735 3.138 4.055 1.00 90.25 196 GLU A O 1
ATOM 1482 N N . LYS A 1 197 ? 4.487 1.018 4.130 1.00 92.19 197 LYS A N 1
ATOM 1483 C CA . LYS A 1 197 ? 5.044 0.999 2.773 1.00 92.19 197 LYS A CA 1
ATOM 1484 C C . LYS A 1 197 ? 4.614 -0.268 2.051 1.00 92.19 197 LYS A C 1
ATOM 1486 O O . LYS A 1 197 ? 4.852 -1.370 2.544 1.00 92.19 197 LYS A O 1
ATOM 1491 N N . LEU A 1 198 ? 4.011 -0.110 0.880 1.00 94.44 198 LEU A N 1
ATOM 1492 C CA . LEU A 1 198 ? 3.622 -1.193 -0.018 1.00 94.44 198 LEU A CA 1
ATOM 1493 C C . LEU A 1 198 ? 4.404 -1.059 -1.314 1.00 94.44 198 LEU A C 1
ATOM 1495 O O . LEU A 1 198 ? 4.439 0.014 -1.910 1.00 94.44 198 LEU A O 1
ATOM 1499 N N . CYS A 1 199 ? 5.042 -2.140 -1.737 1.00 94.62 199 CYS A N 1
ATOM 1500 C CA . CYS A 1 199 ? 5.914 -2.129 -2.899 1.00 94.62 199 CYS A CA 1
ATOM 1501 C C . CYS A 1 199 ? 5.585 -3.294 -3.810 1.00 94.62 199 CYS A C 1
ATOM 1503 O O . CYS A 1 199 ? 5.615 -4.449 -3.382 1.00 94.62 199 CYS A O 1
ATOM 1505 N N . TRP A 1 200 ? 5.290 -2.974 -5.065 1.00 95.69 200 TRP A N 1
ATOM 1506 C CA . TRP A 1 200 ? 5.018 -3.944 -6.112 1.00 95.69 200 TRP A CA 1
ATOM 1507 C C . TRP A 1 200 ? 6.060 -3.813 -7.201 1.00 95.69 200 TRP A C 1
ATOM 1509 O O . TRP A 1 200 ? 6.188 -2.753 -7.800 1.00 95.69 200 TRP A O 1
ATOM 1519 N N . THR A 1 201 ? 6.777 -4.894 -7.473 1.00 95.06 201 THR A N 1
ATOM 1520 C CA . THR A 1 201 ? 7.745 -4.960 -8.569 1.00 95.06 201 THR A CA 1
ATOM 1521 C C . THR A 1 201 ? 7.217 -5.893 -9.643 1.00 95.06 201 THR A C 1
ATOM 1523 O O . THR A 1 201 ? 6.832 -7.022 -9.336 1.00 95.06 201 THR A O 1
ATOM 1526 N N . LEU A 1 202 ? 7.203 -5.420 -10.884 1.00 95.81 202 LEU A N 1
ATOM 1527 C CA . LEU A 1 202 ? 6.946 -6.191 -12.092 1.00 95.81 202 LEU A CA 1
ATOM 1528 C C . LEU A 1 202 ? 8.279 -6.417 -12.808 1.00 95.81 202 LEU A C 1
ATOM 1530 O O . LEU A 1 202 ? 8.989 -5.453 -13.096 1.00 95.81 202 LEU A O 1
ATOM 1534 N N . ASP A 1 203 ? 8.623 -7.674 -13.066 1.00 93.94 203 ASP A N 1
ATOM 1535 C CA . ASP A 1 203 ? 9.809 -8.027 -13.848 1.00 93.94 203 ASP A CA 1
ATOM 1536 C C . ASP A 1 203 ? 9.499 -8.211 -15.345 1.00 93.94 203 ASP A C 1
ATOM 1538 O O . ASP A 1 203 ? 8.343 -8.290 -15.770 1.00 93.94 203 ASP A O 1
ATOM 1542 N N . ASP A 1 204 ? 10.562 -8.300 -16.140 1.00 92.69 204 ASP A N 1
ATOM 1543 C CA . ASP A 1 204 ? 10.579 -8.605 -17.577 1.00 92.69 204 ASP A CA 1
ATOM 1544 C C . ASP A 1 204 ? 9.893 -9.933 -17.957 1.00 92.69 204 ASP A C 1
ATOM 1546 O O . ASP A 1 204 ? 9.556 -10.164 -19.118 1.00 92.69 204 ASP A O 1
ATOM 1550 N N . ARG A 1 205 ? 9.648 -10.815 -16.981 1.00 91.81 205 ARG A N 1
ATOM 1551 C CA . ARG A 1 205 ? 8.955 -12.102 -17.150 1.00 91.81 205 ARG A CA 1
ATOM 1552 C C . ARG A 1 205 ? 7.479 -12.032 -16.749 1.00 91.81 205 ARG A C 1
ATOM 1554 O O . ARG A 1 205 ? 6.791 -13.052 -16.784 1.00 91.81 205 ARG A O 1
ATOM 1561 N N . GLY A 1 206 ? 6.983 -10.860 -16.352 1.00 91.44 206 GLY A N 1
ATOM 1562 C CA . GLY A 1 206 ? 5.605 -10.648 -15.911 1.00 91.44 206 GLY A CA 1
ATOM 1563 C C . GLY A 1 206 ? 5.306 -11.145 -14.491 1.00 91.44 206 GLY A C 1
ATOM 1564 O O . GLY A 1 206 ? 4.141 -11.161 -14.073 1.00 91.44 206 GLY A O 1
ATOM 1565 N N . ARG A 1 207 ? 6.324 -11.548 -13.723 1.00 93.94 207 ARG A N 1
ATOM 1566 C CA . ARG A 1 207 ? 6.194 -11.905 -12.307 1.00 93.94 207 ARG A CA 1
ATOM 1567 C C . ARG A 1 207 ? 6.003 -10.631 -11.495 1.00 93.94 207 ARG A C 1
ATOM 1569 O O . ARG A 1 207 ? 6.717 -9.647 -11.664 1.00 93.94 207 ARG A O 1
ATOM 1576 N N . VAL A 1 208 ? 5.060 -10.691 -10.559 1.00 94.62 208 VAL A N 1
ATOM 1577 C CA . VAL A 1 208 ? 4.829 -9.622 -9.586 1.00 94.62 208 VAL A CA 1
ATOM 1578 C C . VAL A 1 208 ? 5.335 -10.062 -8.222 1.00 94.62 208 VAL A C 1
ATOM 1580 O O . VAL A 1 208 ? 4.996 -11.150 -7.754 1.00 94.62 208 VAL A O 1
ATOM 1583 N N . THR A 1 209 ? 6.124 -9.214 -7.572 1.00 93.88 209 THR A N 1
ATOM 1584 C CA . THR A 1 209 ? 6.497 -9.382 -6.165 1.00 93.88 209 THR A CA 1
ATOM 1585 C C . THR A 1 209 ? 5.931 -8.242 -5.339 1.00 93.88 209 THR A C 1
ATOM 1587 O O . THR A 1 209 ? 6.196 -7.082 -5.640 1.00 93.88 209 THR A O 1
ATOM 1590 N N . GLU A 1 210 ? 5.184 -8.582 -4.293 1.00 94.31 210 GLU A N 1
ATOM 1591 C CA . GLU A 1 210 ? 4.643 -7.632 -3.321 1.00 94.31 210 GLU A CA 1
ATOM 1592 C C . GLU A 1 210 ? 5.460 -7.699 -2.027 1.00 94.31 210 GLU A C 1
ATOM 1594 O O . GLU A 1 210 ? 5.761 -8.785 -1.524 1.00 94.31 210 GLU A O 1
ATOM 1599 N N . LYS A 1 211 ? 5.812 -6.537 -1.481 1.00 93.94 211 LYS A N 1
ATOM 1600 C CA . LYS A 1 211 ? 6.435 -6.383 -0.166 1.00 93.94 211 LYS A CA 1
ATOM 1601 C C . LYS A 1 211 ? 5.651 -5.358 0.646 1.00 93.94 211 LYS A C 1
ATOM 1603 O O . LYS A 1 211 ? 5.351 -4.276 0.147 1.00 93.94 211 LYS A O 1
ATOM 1608 N N . LYS A 1 212 ? 5.361 -5.685 1.907 1.00 92.25 212 LYS A N 1
ATOM 1609 C CA . LYS A 1 212 ? 4.685 -4.802 2.869 1.00 92.25 212 LYS A CA 1
ATOM 1610 C C . LYS A 1 212 ? 5.609 -4.504 4.044 1.00 92.25 212 LYS A C 1
ATOM 1612 O O . LYS A 1 212 ? 6.178 -5.429 4.614 1.00 92.25 212 LYS A O 1
ATOM 1617 N N . ASN A 1 213 ? 5.735 -3.230 4.405 1.00 88.62 213 ASN A N 1
ATOM 1618 C CA . ASN A 1 213 ? 6.533 -2.707 5.522 1.00 88.62 213 ASN A CA 1
ATOM 1619 C C . ASN A 1 213 ? 7.991 -3.200 5.526 1.00 88.62 213 ASN A C 1
ATOM 1621 O O . ASN A 1 213 ? 8.610 -3.379 6.571 1.00 88.62 213 ASN A O 1
ATOM 1625 N N . GLN A 1 214 ? 8.536 -3.424 4.333 1.00 87.56 214 GLN A N 1
ATOM 1626 C CA . GLN A 1 214 ? 9.913 -3.845 4.102 1.00 87.56 214 GLN A CA 1
ATOM 1627 C C . GLN A 1 214 ? 10.614 -2.836 3.194 1.00 87.56 214 GLN A C 1
ATOM 1629 O O . GLN A 1 214 ? 9.971 -1.997 2.563 1.00 87.56 214 GLN A O 1
ATOM 1634 N N . ALA A 1 215 ? 11.942 -2.931 3.117 1.00 85.06 215 ALA A N 1
ATOM 1635 C CA . ALA A 1 215 ? 12.717 -2.130 2.183 1.00 85.06 215 ALA A CA 1
ATOM 1636 C C . ALA A 1 215 ? 12.305 -2.433 0.732 1.00 85.06 215 ALA A C 1
ATOM 1638 O O . ALA A 1 215 ? 12.255 -3.595 0.305 1.00 85.06 215 ALA A O 1
ATOM 1639 N N . CYS A 1 216 ? 12.015 -1.364 -0.001 1.00 85.56 216 CYS A N 1
ATOM 1640 C CA . CYS A 1 216 ? 11.684 -1.404 -1.416 1.00 85.56 216 CYS A CA 1
ATOM 1641 C C . CYS A 1 216 ? 12.970 -1.267 -2.240 1.00 85.56 216 CYS A C 1
ATOM 1643 O O . CYS A 1 216 ? 13.908 -0.625 -1.759 1.00 85.56 216 CYS A O 1
ATOM 1645 N N . PRO A 1 217 ? 13.048 -1.939 -3.399 1.00 76.88 217 PRO A N 1
ATOM 1646 C CA . PRO A 1 217 ? 14.215 -1.895 -4.274 1.00 76.88 217 PRO A CA 1
ATOM 1647 C C . PRO A 1 217 ? 14.423 -0.523 -4.927 1.00 76.88 217 PRO A C 1
ATOM 1649 O O . PRO A 1 217 ? 13.440 0.247 -5.034 1.00 76.88 217 PRO A O 1
#

pLDDT: mean 72.25, std 22.5, range [30.89, 96.56]

Secondary structure (DSSP, 8-state):
----------------------------PPPPPP---------------S--SS---------------------------------------------HHHHHHHHHHHHHHHHHHHHHHHHHHHHHHHHHHHHHHHHHHHHHHHHHHHHSSPPPEETTEETTSS-----SSPEEEEEE-TTSSEEEEEEEETTEEEEEEEETTS-EEEEESS---